Protein AF-A0A1E4TQP0-F1 (afdb_monomer_lite)

Foldseek 3Di:
DDDDQQPFWWKWKWFWDCFWIWTDINNHTDDIDGCPDPVHDQQAWDFDDDDDDFQQDPPDDPVSNVVSVHHDDPVPDDDDKDWDDKDKFFLWPAPDWDACDDPSHNVRIDGDPTGHSRRNPVSVVVRVCVVVPDDDDDDDDDDDDDDDDDDDDDDDDDDDDDDDPDDPSPPPPPDDDDDDDDDDDDDDDDDDDDDDDDPPDPCPGPTHSGIMMIITMD

Sequence (218 aa):
MISDPRTSFHNYTIDWNENSLKWYVDDVLIRTLFANNSEGYPQTPMAIFVSLWAGGDPSNSVGTIEWAGGETDYDDVPFQMYVSKMIIADYSTGEEYSYSDQSGSWSSIESKGGTINGNEEEAIEEFIELVDGETSVTVAVTSSAVPTSTSTSNSSSSSSSSYSISSSYSSILTSSKPHTSSSFSTAIPDDSSAGSSRFSKSWSSCILLTGIITLFLQ

Radius of gyration: 24.21 Å; chains: 1; bounding box: 42×51×79 Å

Structure (mmCIF, N/CA/C/O backbone):
data_AF-A0A1E4TQP0-F1
#
_entry.id   AF-A0A1E4TQP0-F1
#
loop_
_atom_site.group_PDB
_atom_site.id
_atom_site.type_symbol
_atom_site.label_atom_id
_atom_site.label_alt_id
_atom_site.label_comp_id
_atom_site.label_asym_id
_atom_site.label_entity_id
_atom_site.label_seq_id
_atom_site.pdbx_PDB_ins_code
_atom_site.Cartn_x
_atom_site.Cartn_y
_atom_site.Cartn_z
_atom_site.occupancy
_atom_site.B_iso_or_equiv
_atom_site.auth_seq_id
_atom_site.auth_comp_id
_atom_site.auth_asym_id
_atom_site.auth_atom_id
_atom_site.pdbx_PDB_model_num
ATOM 1 N N . MET A 1 1 ? 20.841 -7.213 0.228 1.00 73.44 1 MET A N 1
ATOM 2 C CA . MET A 1 1 ? 20.438 -6.332 -0.887 1.00 73.44 1 MET A CA 1
ATOM 3 C C . MET A 1 1 ? 19.211 -6.970 -1.497 1.00 73.44 1 MET A C 1
ATOM 5 O O . MET A 1 1 ? 19.282 -8.162 -1.767 1.00 73.44 1 MET A O 1
ATOM 9 N N . ILE A 1 2 ? 18.118 -6.224 -1.628 1.00 85.38 2 ILE A N 1
ATOM 10 C CA . ILE A 1 2 ? 16.896 -6.683 -2.306 1.00 85.38 2 ILE A CA 1
ATOM 11 C C . ILE A 1 2 ? 17.223 -6.830 -3.805 1.00 85.38 2 ILE A C 1
ATOM 13 O O . ILE A 1 2 ? 17.959 -5.996 -4.341 1.00 85.38 2 ILE A O 1
ATOM 17 N N . SER A 1 3 ? 16.776 -7.913 -4.447 1.00 92.31 3 SER A N 1
ATOM 18 C CA . SER A 1 3 ? 16.998 -8.167 -5.882 1.00 92.31 3 SER A CA 1
ATOM 19 C C . SER A 1 3 ? 16.121 -7.290 -6.794 1.00 92.31 3 SER A C 1
ATOM 21 O O . SER A 1 3 ? 15.351 -6.466 -6.310 1.00 92.31 3 SER A O 1
ATOM 23 N N . ASP A 1 4 ? 16.293 -7.400 -8.121 1.00 93.56 4 ASP A N 1
ATOM 24 C CA . ASP A 1 4 ? 15.508 -6.620 -9.094 1.00 93.56 4 ASP A CA 1
ATOM 25 C C . ASP A 1 4 ? 14.029 -7.053 -9.054 1.00 93.56 4 ASP A C 1
ATOM 27 O O . ASP A 1 4 ? 13.737 -8.203 -9.416 1.00 93.56 4 ASP A O 1
ATOM 31 N N . PRO A 1 5 ? 13.103 -6.140 -8.696 1.00 94.00 5 PRO A N 1
ATOM 32 C CA . PRO A 1 5 ? 11.695 -6.462 -8.502 1.00 94.00 5 PRO A CA 1
ATOM 33 C C . PRO A 1 5 ? 10.955 -6.865 -9.779 1.00 94.00 5 PRO A C 1
ATOM 35 O O . PRO A 1 5 ? 9.847 -7.368 -9.691 1.00 94.00 5 PRO A O 1
ATOM 38 N N . ARG A 1 6 ? 11.552 -6.670 -10.962 1.00 92.56 6 ARG A N 1
ATOM 39 C CA . ARG A 1 6 ? 10.946 -7.035 -12.257 1.00 92.56 6 ARG A CA 1
ATOM 40 C C . ARG A 1 6 ? 11.247 -8.470 -12.685 1.00 92.56 6 ARG A C 1
ATOM 42 O O . ARG A 1 6 ? 10.726 -8.955 -13.685 1.00 92.56 6 ARG A O 1
ATOM 49 N N . THR A 1 7 ? 12.194 -9.124 -12.012 1.00 93.00 7 THR A N 1
ATOM 50 C CA . THR A 1 7 ? 12.735 -10.427 -12.444 1.00 93.00 7 THR A CA 1
ATOM 51 C C . THR A 1 7 ? 12.544 -11.529 -11.414 1.00 93.00 7 THR A C 1
ATOM 53 O O . THR A 1 7 ? 12.802 -12.692 -11.715 1.00 93.00 7 THR A O 1
ATOM 56 N N . SER A 1 8 ? 12.134 -11.177 -10.198 1.00 92.56 8 SER A N 1
ATOM 57 C CA . SER A 1 8 ? 11.979 -12.090 -9.069 1.00 92.56 8 SER A CA 1
ATOM 58 C C . SER A 1 8 ? 10.762 -11.684 -8.252 1.00 92.56 8 SER A C 1
ATOM 60 O O . SER A 1 8 ? 10.473 -10.497 -8.138 1.00 92.56 8 SER A O 1
ATOM 62 N N . PHE A 1 9 ? 10.078 -12.668 -7.669 1.00 94.12 9 PHE A N 1
ATOM 63 C CA . PHE A 1 9 ? 9.026 -12.392 -6.699 1.00 94.12 9 PHE A CA 1
ATOM 64 C C . PHE A 1 9 ? 9.616 -11.817 -5.416 1.00 94.12 9 PHE A C 1
ATOM 66 O O . PHE A 1 9 ? 10.601 -12.341 -4.896 1.00 94.12 9 PHE A O 1
ATOM 73 N N . HIS A 1 10 ? 8.952 -10.791 -4.899 1.00 95.19 10 HIS A N 1
ATOM 74 C CA . HIS A 1 10 ? 9.258 -10.178 -3.615 1.00 95.19 10 HIS A CA 1
ATOM 75 C C . HIS A 1 10 ? 8.034 -10.142 -2.713 1.00 95.19 10 HIS A C 1
ATOM 77 O O . HIS A 1 10 ? 6.905 -9.973 -3.190 1.00 95.19 10 HIS A O 1
ATOM 83 N N . ASN A 1 11 ? 8.278 -10.251 -1.408 1.00 93.94 11 ASN A N 1
ATOM 84 C CA . ASN A 1 11 ? 7.237 -10.138 -0.393 1.00 93.94 11 ASN A CA 1
ATOM 85 C C . ASN A 1 11 ? 7.125 -8.684 0.042 1.00 93.94 11 ASN A C 1
ATOM 87 O O . ASN A 1 11 ? 7.980 -8.188 0.773 1.00 93.94 11 ASN A O 1
ATOM 91 N N . TYR A 1 12 ? 6.065 -8.009 -0.384 1.00 95.69 12 TYR A N 1
ATOM 92 C CA . TYR A 1 12 ? 5.749 -6.655 0.052 1.00 95.69 12 TYR A CA 1
ATOM 93 C C . TYR A 1 12 ? 4.754 -6.719 1.198 1.00 95.69 12 TYR A C 1
ATOM 95 O O . TYR A 1 12 ? 3.590 -7.044 0.965 1.00 95.69 12 TYR A O 1
ATOM 103 N N . THR A 1 13 ? 5.201 -6.394 2.411 1.00 96.12 13 THR A N 1
ATOM 104 C CA . THR A 1 13 ? 4.355 -6.428 3.611 1.00 96.12 13 THR A CA 1
ATOM 105 C C . THR A 1 13 ? 4.086 -5.026 4.132 1.00 96.12 13 THR A C 1
ATOM 107 O O . THR A 1 13 ? 5.007 -4.219 4.271 1.00 96.12 13 THR A O 1
ATOM 110 N N . ILE A 1 14 ? 2.829 -4.745 4.451 1.00 96.62 14 ILE A N 1
ATOM 111 C CA . ILE A 1 14 ? 2.391 -3.532 5.135 1.00 96.62 14 ILE A CA 1
ATOM 112 C C . ILE A 1 14 ? 1.779 -3.953 6.468 1.00 96.62 14 ILE A C 1
ATOM 114 O O . ILE A 1 14 ? 0.790 -4.670 6.448 1.00 96.62 14 ILE A O 1
ATOM 118 N N . ASP A 1 15 ? 2.351 -3.506 7.587 1.00 96.06 15 ASP A N 1
ATOM 119 C CA . ASP A 1 15 ? 1.803 -3.666 8.946 1.00 96.06 15 ASP A CA 1
ATOM 120 C C . ASP A 1 15 ? 1.317 -2.301 9.438 1.00 96.06 15 ASP A C 1
ATOM 122 O O . ASP A 1 15 ? 2.106 -1.356 9.543 1.00 96.06 15 ASP A O 1
ATOM 126 N N . TRP A 1 16 ? 0.017 -2.180 9.679 1.00 95.81 16 TRP A N 1
ATOM 127 C CA . TRP A 1 16 ? -0.650 -0.920 9.964 1.00 95.81 16 TRP A CA 1
ATOM 128 C C . TRP A 1 16 ? -1.524 -1.020 11.209 1.00 95.81 16 TRP A C 1
ATOM 130 O O . TRP A 1 16 ? -2.529 -1.727 11.221 1.00 95.81 16 TRP A O 1
ATOM 140 N N . ASN A 1 17 ? -1.186 -0.246 12.239 1.00 94.06 17 ASN A N 1
ATOM 141 C CA . ASN A 1 17 ? -2.009 -0.114 13.440 1.00 94.06 17 ASN A CA 1
ATOM 142 C C . ASN A 1 17 ? -2.186 1.352 13.855 1.00 94.06 17 ASN A C 1
ATOM 144 O O . ASN A 1 17 ? -1.787 2.269 13.143 1.00 94.06 17 ASN A O 1
ATOM 148 N N . GLU A 1 18 ? -2.788 1.609 15.013 1.00 92.31 18 GLU A N 1
ATOM 149 C CA . GLU A 1 18 ? -3.038 2.976 15.499 1.00 92.31 18 GLU A CA 1
ATOM 150 C C . GLU A 1 18 ? -1.757 3.784 15.788 1.00 92.31 18 GLU A C 1
ATOM 152 O O . GLU A 1 18 ? -1.796 5.012 15.842 1.00 92.31 18 GLU A O 1
ATOM 157 N N . ASN A 1 19 ? -0.614 3.111 15.953 1.00 94.25 19 ASN A N 1
ATOM 158 C CA . ASN A 1 19 ? 0.644 3.720 16.384 1.00 94.25 19 ASN A CA 1
ATOM 159 C C . ASN A 1 19 ? 1.631 3.924 15.229 1.00 94.25 19 ASN A C 1
ATOM 161 O O . ASN A 1 19 ? 2.399 4.895 15.223 1.00 94.25 19 ASN A O 1
ATOM 165 N N . SER A 1 20 ? 1.663 2.990 14.276 1.00 96.25 20 SER A N 1
ATOM 166 C CA . SER A 1 20 ? 2.622 3.013 13.174 1.00 96.25 20 SER A CA 1
ATOM 167 C C . SER A 1 20 ? 2.178 2.220 11.949 1.00 96.25 20 SER A C 1
ATOM 169 O O . SER A 1 20 ? 1.492 1.207 12.060 1.00 96.25 20 SER A O 1
ATOM 171 N N . LEU A 1 21 ? 2.664 2.668 10.795 1.00 97.31 21 LEU A N 1
ATOM 172 C CA . LEU A 1 21 ? 2.577 2.008 9.503 1.00 97.31 21 LEU A CA 1
ATOM 173 C C . LEU A 1 21 ? 3.991 1.613 9.080 1.00 97.31 21 LEU A C 1
ATOM 175 O O . LEU A 1 21 ? 4.880 2.465 8.983 1.00 97.31 21 LEU A O 1
ATOM 179 N N . LYS A 1 22 ? 4.221 0.325 8.863 1.00 97.81 22 LYS A N 1
ATOM 180 C CA . LYS A 1 22 ? 5.528 -0.246 8.541 1.00 97.81 22 LYS A CA 1
ATOM 181 C C . LYS A 1 22 ? 5.478 -0.932 7.188 1.00 97.81 22 LYS A C 1
ATOM 183 O O . LYS A 1 22 ? 4.502 -1.600 6.867 1.00 97.81 22 LYS A O 1
ATOM 188 N N . TRP A 1 23 ? 6.555 -0.791 6.425 1.00 98.06 23 TRP A N 1
ATOM 189 C CA . TRP A 1 23 ? 6.722 -1.442 5.129 1.00 98.06 23 TRP A CA 1
ATOM 190 C C . TRP A 1 23 ? 7.922 -2.369 5.168 1.00 98.06 23 TRP A C 1
ATOM 192 O O . TRP A 1 23 ? 9.013 -1.956 5.578 1.00 98.06 23 TRP A O 1
ATOM 202 N N . TYR A 1 24 ? 7.728 -3.582 4.671 1.00 96.19 24 TYR A N 1
ATOM 203 C CA . TYR A 1 24 ? 8.765 -4.588 4.543 1.00 96.19 24 TYR A CA 1
ATOM 204 C C . TYR 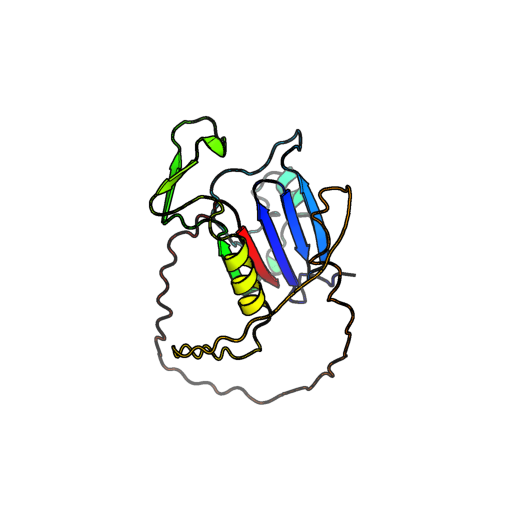A 1 24 ? 8.888 -5.042 3.096 1.00 96.19 24 TYR A C 1
ATOM 206 O O . TYR A 1 24 ? 7.899 -5.086 2.361 1.00 96.19 24 TYR A O 1
ATOM 214 N N . VAL A 1 25 ? 10.112 -5.395 2.717 1.00 96.00 25 VAL A N 1
ATOM 215 C CA . VAL A 1 25 ? 10.407 -6.127 1.485 1.00 96.00 25 VAL A CA 1
ATOM 216 C C . VAL A 1 25 ? 11.259 -7.328 1.864 1.00 96.00 25 VAL A C 1
ATOM 218 O O . VAL A 1 25 ? 12.317 -7.145 2.465 1.00 96.00 25 VAL A O 1
ATOM 221 N N . ASP A 1 26 ? 10.782 -8.531 1.553 1.00 94.00 26 ASP A N 1
ATOM 222 C CA . ASP A 1 26 ? 11.414 -9.805 1.935 1.00 94.00 26 ASP A CA 1
ATOM 223 C C . ASP A 1 26 ? 11.744 -9.856 3.438 1.00 94.00 26 ASP A C 1
ATOM 225 O O . ASP A 1 26 ? 12.884 -10.091 3.841 1.00 94.00 26 ASP A O 1
ATOM 229 N N . ASP A 1 27 ? 10.747 -9.529 4.265 1.00 91.12 27 ASP A N 1
ATOM 230 C CA . ASP A 1 27 ? 10.810 -9.496 5.737 1.00 91.12 27 ASP A CA 1
ATOM 231 C C . ASP A 1 27 ? 11.792 -8.466 6.331 1.00 91.12 27 ASP A C 1
ATOM 233 O O . ASP A 1 27 ? 11.938 -8.340 7.550 1.00 91.12 27 ASP A O 1
ATOM 237 N N . VAL A 1 28 ? 12.425 -7.646 5.488 1.00 94.06 28 VAL A N 1
ATOM 238 C CA . VAL A 1 28 ? 13.279 -6.538 5.917 1.00 94.06 28 VAL A CA 1
ATOM 239 C C . VAL A 1 28 ? 12.449 -5.269 6.038 1.00 94.06 28 VAL A C 1
ATOM 241 O O . VAL A 1 28 ? 11.903 -4.781 5.051 1.00 94.06 28 VAL A O 1
ATOM 244 N N . LEU A 1 29 ? 12.403 -4.688 7.240 1.00 96.31 29 LEU A N 1
ATOM 245 C CA . LEU A 1 29 ? 11.781 -3.384 7.477 1.00 96.31 29 LEU A CA 1
ATOM 246 C C . LEU A 1 29 ? 12.535 -2.291 6.707 1.00 96.31 29 LEU A C 1
ATOM 248 O O . LEU A 1 29 ? 13.695 -2.005 7.007 1.00 96.31 29 LEU A O 1
ATOM 252 N N . ILE A 1 30 ? 11.862 -1.649 5.752 1.00 97.31 30 ILE A N 1
ATOM 253 C CA . ILE A 1 30 ? 12.444 -0.586 4.918 1.00 97.31 30 ILE A CA 1
ATOM 254 C C . ILE A 1 30 ? 11.931 0.813 5.272 1.00 97.31 30 ILE A C 1
ATOM 256 O O . ILE A 1 30 ? 12.589 1.805 4.957 1.00 97.31 30 ILE A O 1
ATOM 260 N N . ARG A 1 31 ? 10.766 0.920 5.925 1.00 97.62 31 ARG A N 1
ATOM 261 C CA . ARG A 1 31 ? 10.181 2.205 6.327 1.00 97.62 31 ARG A CA 1
ATOM 262 C C . ARG A 1 31 ? 9.244 2.041 7.517 1.00 97.62 31 ARG A C 1
ATOM 264 O O . ARG A 1 31 ? 8.498 1.070 7.584 1.00 97.62 31 ARG A O 1
ATOM 271 N N . THR A 1 32 ? 9.220 3.058 8.375 1.00 97.94 32 THR A N 1
ATOM 272 C CA . THR A 1 32 ? 8.208 3.247 9.420 1.00 97.94 32 THR A CA 1
ATOM 273 C C . THR A 1 32 ? 7.656 4.668 9.342 1.00 97.94 32 THR A C 1
ATOM 275 O O . THR A 1 32 ? 8.419 5.629 9.238 1.00 97.94 32 THR A O 1
ATOM 278 N N . LEU A 1 33 ? 6.336 4.804 9.404 1.00 97.88 33 LEU A N 1
ATOM 279 C CA . LEU A 1 33 ? 5.605 6.055 9.568 1.00 97.88 33 LEU A CA 1
ATOM 280 C C . LEU A 1 33 ? 4.873 5.992 10.910 1.00 97.88 33 LEU A C 1
ATOM 282 O O . LEU A 1 33 ? 4.044 5.113 11.113 1.00 97.88 33 LEU A O 1
ATOM 286 N N . PHE A 1 34 ? 5.185 6.904 11.825 1.00 97.56 34 PHE A N 1
ATOM 287 C CA . PHE A 1 34 ? 4.532 6.973 13.134 1.00 97.56 34 PHE A CA 1
ATOM 288 C C . PHE A 1 34 ? 3.255 7.816 13.084 1.00 97.56 34 PHE A C 1
ATOM 290 O O . PHE A 1 34 ? 3.182 8.784 12.327 1.00 97.56 34 PHE A O 1
ATOM 297 N N . ALA A 1 35 ? 2.288 7.500 13.945 1.00 95.31 35 ALA A N 1
ATOM 298 C CA . ALA A 1 35 ? 1.006 8.201 14.020 1.00 95.31 35 ALA A CA 1
ATOM 299 C C . ALA A 1 35 ? 1.113 9.684 14.412 1.00 95.31 35 ALA A C 1
ATOM 301 O O . ALA A 1 35 ? 0.234 10.481 14.099 1.00 95.31 35 ALA A O 1
ATOM 302 N N . ASN A 1 36 ? 2.214 10.081 15.055 1.00 95.25 36 ASN A N 1
ATOM 303 C CA . ASN A 1 36 ? 2.494 11.472 15.411 1.00 95.25 36 ASN A CA 1
ATOM 304 C C . ASN A 1 36 ? 3.179 12.279 14.289 1.00 95.25 36 ASN A C 1
ATOM 306 O O . ASN A 1 36 ? 3.671 13.380 14.550 1.00 95.25 36 ASN A O 1
ATOM 310 N N . ASN A 1 37 ? 3.258 11.745 13.065 1.00 95.38 37 ASN A N 1
ATOM 311 C CA . ASN A 1 37 ? 3.831 12.459 11.931 1.00 95.38 37 ASN A CA 1
ATOM 312 C C . ASN A 1 37 ? 3.012 13.727 11.615 1.00 95.38 37 ASN A C 1
ATOM 314 O O . ASN A 1 37 ? 1.793 13.680 11.462 1.00 95.38 37 ASN A O 1
ATOM 318 N N . SER A 1 38 ? 3.695 14.869 11.493 1.00 94.69 38 SER A N 1
ATOM 319 C CA . SER A 1 38 ? 3.068 16.173 11.246 1.00 94.69 38 SER A CA 1
ATOM 320 C C . SER A 1 38 ? 2.400 16.310 9.875 1.00 94.69 38 SER A C 1
ATOM 322 O O . SER A 1 38 ? 1.553 17.179 9.701 1.00 94.69 38 SER A O 1
ATOM 324 N N . GLU A 1 39 ? 2.789 15.487 8.904 1.00 94.81 39 GLU A N 1
ATOM 325 C CA . GLU A 1 39 ? 2.210 15.441 7.555 1.00 94.81 39 GLU A CA 1
ATOM 326 C C . GLU A 1 39 ? 0.943 14.572 7.494 1.00 94.81 39 GLU A C 1
ATOM 328 O O . GLU A 1 39 ? 0.281 14.514 6.460 1.00 94.81 39 GLU A O 1
ATOM 333 N N . GLY A 1 40 ? 0.573 13.941 8.612 1.00 94.00 40 GLY A N 1
ATOM 334 C CA . GLY A 1 40 ? -0.629 13.132 8.752 1.00 94.00 40 GLY A CA 1
ATOM 335 C C . GLY A 1 40 ? -0.350 11.635 8.846 1.00 94.00 40 GLY A C 1
ATOM 336 O O . GLY A 1 40 ? 0.768 11.152 8.656 1.00 94.00 40 GLY A O 1
ATOM 337 N N . TYR A 1 41 ? -1.411 10.897 9.165 1.00 96.06 41 TYR A N 1
ATOM 338 C CA . TYR A 1 41 ? -1.379 9.454 9.353 1.00 96.06 41 TYR A CA 1
ATOM 339 C C . TYR A 1 41 ? -2.696 8.820 8.877 1.00 96.06 41 TYR A C 1
ATOM 341 O O . TYR A 1 41 ? -3.764 9.335 9.239 1.00 96.06 41 TYR A O 1
ATOM 349 N N . PRO A 1 42 ? -2.656 7.736 8.074 1.00 95.56 42 PRO A N 1
ATOM 350 C CA . PRO A 1 42 ? -3.860 7.015 7.684 1.00 95.56 42 PRO A CA 1
ATOM 351 C C . PRO A 1 42 ? -4.472 6.348 8.913 1.00 95.56 42 PRO A C 1
ATOM 353 O O . PRO A 1 42 ? -3.798 5.625 9.641 1.00 95.56 42 PRO A O 1
ATOM 356 N N . GLN A 1 43 ? -5.751 6.621 9.149 1.00 94.38 43 GLN A N 1
ATOM 357 C CA . GLN A 1 43 ? -6.414 6.281 10.410 1.00 94.38 43 GLN A CA 1
ATOM 358 C C . GLN A 1 43 ? -7.889 5.882 10.222 1.00 94.38 43 GLN A C 1
ATOM 360 O O . GLN A 1 43 ? -8.656 5.816 11.173 1.00 94.38 43 GLN A O 1
ATOM 365 N N . THR A 1 44 ? -8.315 5.659 8.980 1.00 93.94 44 THR A N 1
ATOM 366 C CA . THR A 1 44 ? -9.702 5.334 8.622 1.00 93.94 44 THR A CA 1
ATOM 367 C C . THR A 1 44 ? -9.732 4.081 7.762 1.00 93.94 44 THR A C 1
ATOM 369 O O . THR A 1 44 ? -8.745 3.856 7.061 1.00 93.94 44 THR A O 1
ATOM 372 N N . PRO A 1 45 ? -10.846 3.329 7.715 1.00 93.19 45 PRO A N 1
ATOM 373 C CA . PRO A 1 45 ? -10.890 2.077 6.979 1.00 93.19 45 PRO A CA 1
ATOM 374 C C . PRO A 1 45 ? -10.432 2.205 5.516 1.00 93.19 45 PRO A C 1
ATOM 376 O O . PRO A 1 45 ? -10.824 3.134 4.809 1.00 93.19 45 PRO A O 1
ATOM 379 N N . MET A 1 46 ? -9.590 1.276 5.068 1.00 91.62 46 MET A N 1
ATOM 380 C CA . MET A 1 46 ? -8.941 1.245 3.761 1.00 91.62 46 MET A CA 1
ATOM 381 C C . MET A 1 46 ? -9.340 0.002 2.974 1.00 91.62 46 MET A C 1
ATOM 383 O O . MET A 1 46 ? -9.566 -1.057 3.544 1.00 91.62 46 MET A O 1
ATOM 387 N N . ALA A 1 47 ? -9.360 0.116 1.649 1.00 90.19 47 ALA A N 1
ATOM 388 C CA . ALA A 1 47 ? -9.506 -1.019 0.747 1.00 90.19 47 ALA A CA 1
ATOM 389 C C . ALA A 1 47 ? -8.218 -1.237 -0.051 1.00 90.19 47 ALA A C 1
ATOM 391 O O . ALA A 1 47 ? -7.496 -0.288 -0.365 1.00 90.19 47 ALA A O 1
ATOM 392 N N . ILE A 1 48 ? -7.949 -2.494 -0.396 1.00 90.44 48 ILE A N 1
ATOM 393 C CA . ILE A 1 48 ? -6.753 -2.883 -1.146 1.00 90.44 48 ILE A CA 1
ATOM 394 C C . ILE A 1 48 ? -7.076 -2.923 -2.635 1.00 90.44 48 ILE A C 1
ATOM 396 O O . ILE A 1 48 ? -8.035 -3.567 -3.061 1.00 90.44 48 ILE A O 1
ATOM 400 N N . PHE A 1 49 ? -6.225 -2.275 -3.426 1.00 91.56 49 PHE A N 1
ATOM 401 C CA . PHE A 1 49 ? -6.289 -2.289 -4.880 1.00 91.56 49 PHE A CA 1
ATOM 402 C C . PHE A 1 49 ? -4.928 -2.676 -5.444 1.00 91.56 49 PHE A C 1
ATOM 404 O O . PHE A 1 49 ? -3.900 -2.160 -5.011 1.00 91.56 49 PHE A O 1
ATOM 411 N N . VAL A 1 50 ? -4.933 -3.561 -6.438 1.00 92.19 50 VAL A N 1
ATOM 412 C CA . VAL A 1 50 ? -3.737 -3.934 -7.193 1.00 92.19 50 VAL A CA 1
ATOM 413 C C . VAL A 1 50 ? -4.021 -3.687 -8.668 1.00 92.19 50 VAL A C 1
ATOM 415 O O . VAL A 1 50 ? -5.002 -4.193 -9.210 1.00 92.19 50 VAL A O 1
ATOM 418 N N . SER A 1 51 ? -3.189 -2.871 -9.310 1.00 93.56 51 SER A N 1
ATOM 419 C CA . SER A 1 51 ? -3.380 -2.457 -10.701 1.00 93.56 51 SER A CA 1
ATOM 420 C C . SER A 1 51 ? -2.045 -2.151 -11.368 1.00 93.56 51 SER A C 1
ATOM 422 O O . SER A 1 51 ? -1.149 -1.619 -10.717 1.00 93.56 51 SER A O 1
ATOM 424 N N . LEU A 1 52 ? -1.951 -2.431 -12.666 1.00 94.12 52 LEU A N 1
ATOM 425 C CA . LEU A 1 52 ? -0.837 -2.047 -13.530 1.00 94.12 52 LEU A CA 1
ATOM 426 C C . LEU A 1 52 ? -1.326 -0.966 -14.501 1.00 94.12 52 LEU A C 1
ATOM 428 O O . LEU A 1 52 ? -2.385 -1.126 -15.108 1.00 94.12 52 LEU A O 1
ATOM 432 N N . TRP A 1 53 ? -0.573 0.124 -14.645 1.00 95.56 53 TRP A N 1
ATOM 433 C CA . TRP A 1 53 ? -0.911 1.233 -15.542 1.00 95.56 53 TRP A CA 1
ATOM 434 C C . TRP A 1 53 ? 0.355 1.928 -16.066 1.00 95.56 53 TRP A C 1
ATOM 436 O O . TRP A 1 53 ? 1.399 1.898 -15.415 1.00 95.56 53 TRP A O 1
ATOM 446 N N . ALA A 1 54 ? 0.266 2.555 -17.243 1.00 96.56 54 ALA A N 1
ATOM 447 C CA . ALA A 1 54 ? 1.378 3.263 -17.876 1.00 96.56 54 ALA A CA 1
ATOM 448 C C . ALA A 1 54 ? 1.498 4.700 -17.333 1.00 96.56 54 ALA A C 1
ATOM 450 O O . ALA A 1 54 ? 0.849 5.627 -17.819 1.00 96.56 54 ALA A O 1
ATOM 451 N N . GLY A 1 55 ? 2.338 4.896 -16.312 1.00 96.56 55 GLY A N 1
ATOM 452 C CA . GLY A 1 55 ? 2.628 6.229 -15.762 1.00 96.56 55 GLY A CA 1
ATOM 453 C C . GLY A 1 55 ? 3.279 7.177 -16.772 1.00 96.56 55 GLY A C 1
ATOM 454 O O . GLY A 1 55 ? 2.992 8.374 -16.775 1.00 96.56 55 GLY A O 1
ATOM 455 N N . GLY A 1 56 ? 4.083 6.624 -17.679 1.00 96.94 56 GLY A N 1
ATOM 456 C CA . GLY A 1 56 ? 4.749 7.349 -18.755 1.00 96.94 56 GLY A CA 1
ATOM 457 C C . GLY A 1 56 ? 3.906 7.546 -20.013 1.00 96.94 56 GLY A C 1
ATOM 458 O O . GLY A 1 56 ? 4.475 7.862 -21.052 1.00 96.94 56 GLY A O 1
ATOM 459 N N . ASP A 1 57 ? 2.590 7.318 -19.977 1.00 97.00 57 ASP A N 1
ATOM 460 C CA . ASP A 1 57 ? 1.747 7.569 -21.148 1.00 97.00 57 ASP A CA 1
ATOM 461 C C . ASP A 1 57 ? 1.879 9.040 -21.608 1.00 97.00 57 ASP A C 1
ATOM 463 O O . ASP A 1 57 ? 1.763 9.940 -20.768 1.00 97.00 57 ASP A O 1
ATOM 467 N N . PRO A 1 58 ? 2.072 9.321 -22.912 1.00 96.19 58 PRO A N 1
ATOM 468 C CA . PRO A 1 58 ? 2.232 10.687 -23.426 1.00 96.19 58 PRO A CA 1
ATOM 469 C C . PRO A 1 58 ? 1.044 11.620 -23.143 1.00 96.19 58 PRO A C 1
ATOM 471 O O . PRO A 1 58 ? 1.176 12.841 -23.228 1.00 96.19 58 PRO A O 1
ATOM 474 N N . SER A 1 59 ? -0.132 11.062 -22.842 1.00 97.38 59 SER A N 1
ATOM 475 C CA . SER A 1 59 ? -1.330 11.813 -22.461 1.00 97.38 59 SER A CA 1
ATOM 476 C C . SER A 1 59 ? -1.349 12.251 -20.991 1.00 97.38 59 SER A C 1
ATOM 478 O O . SER A 1 59 ? -2.161 13.108 -20.626 1.00 97.38 59 SER A O 1
ATOM 480 N N . ASN A 1 60 ? -0.463 11.711 -20.146 1.00 97.75 60 ASN A N 1
ATOM 481 C CA . ASN A 1 60 ? -0.336 12.112 -18.748 1.00 97.75 60 ASN A CA 1
ATOM 482 C C . ASN A 1 60 ? 0.349 13.481 -18.605 1.00 97.75 60 ASN A C 1
ATOM 484 O O . ASN A 1 60 ? 0.968 14.025 -19.520 1.00 97.75 60 ASN A O 1
ATOM 488 N N . SER A 1 61 ? 0.255 14.062 -17.407 1.00 98.00 61 SER A N 1
ATOM 489 C CA . SER A 1 61 ? 0.974 15.299 -17.100 1.00 98.00 61 SER A CA 1
ATOM 490 C C . SER A 1 61 ? 2.491 15.073 -17.097 1.00 98.00 61 SER A C 1
ATOM 492 O O . SER A 1 61 ? 2.959 14.016 -16.677 1.00 98.00 61 SER A O 1
ATOM 494 N N . VAL A 1 62 ? 3.271 16.089 -17.486 1.00 97.62 62 VAL A N 1
ATOM 495 C CA . VAL A 1 62 ? 4.746 15.999 -17.553 1.00 97.62 62 VAL A CA 1
ATOM 496 C C . VAL A 1 62 ? 5.355 15.515 -16.233 1.00 97.62 62 VAL A C 1
ATOM 498 O O . VAL A 1 62 ? 6.235 14.663 -16.247 1.00 97.62 62 VAL A O 1
ATOM 501 N N . GLY A 1 63 ? 4.848 15.991 -15.090 1.00 97.62 63 GLY A N 1
ATOM 502 C CA . GLY A 1 63 ? 5.333 15.553 -13.777 1.00 97.62 63 GLY A CA 1
ATOM 503 C C . GLY A 1 63 ? 5.036 14.080 -13.474 1.00 97.62 63 GLY A C 1
ATOM 504 O O . GLY A 1 63 ? 5.830 13.427 -12.807 1.00 97.62 63 GLY A O 1
ATOM 505 N N . THR A 1 64 ? 3.928 13.532 -13.984 1.00 97.50 64 THR A N 1
ATOM 506 C CA . THR A 1 64 ? 3.602 12.100 -13.864 1.00 97.50 64 THR A CA 1
ATOM 507 C C . THR A 1 64 ? 4.535 11.248 -14.718 1.00 97.50 64 THR A C 1
ATOM 509 O O . THR A 1 64 ? 5.022 10.227 -14.242 1.00 97.50 64 THR A O 1
ATOM 512 N N . ILE A 1 65 ? 4.816 11.693 -15.945 1.00 97.69 65 ILE A N 1
ATOM 513 C CA . ILE A 1 65 ? 5.735 11.010 -16.863 1.00 97.69 65 ILE A CA 1
ATOM 514 C C . ILE A 1 65 ? 7.153 11.005 -16.275 1.00 97.69 65 ILE A C 1
ATOM 516 O O . ILE A 1 65 ? 7.798 9.961 -16.222 1.00 97.69 65 ILE A O 1
ATOM 520 N N . GLU A 1 66 ? 7.625 12.147 -15.764 1.00 97.75 66 GLU A N 1
ATOM 521 C CA . GLU A 1 66 ? 8.935 12.251 -15.108 1.00 97.75 66 GLU A CA 1
ATOM 522 C C . GLU A 1 66 ? 9.011 11.382 -13.845 1.00 97.75 66 GLU A C 1
ATOM 524 O O . GLU A 1 66 ? 9.982 10.650 -13.661 1.00 97.75 66 GLU A O 1
ATOM 529 N N . TRP A 1 67 ? 7.966 11.396 -13.008 1.00 96.75 67 TRP A N 1
ATOM 530 C CA . TRP A 1 67 ? 7.870 10.531 -11.827 1.00 96.75 67 TRP A CA 1
ATOM 531 C C . TRP A 1 67 ? 7.919 9.039 -12.183 1.00 96.75 67 TRP A C 1
ATOM 533 O O . TRP A 1 67 ? 8.558 8.263 -11.474 1.00 96.75 67 TRP A O 1
ATOM 543 N N . ALA A 1 68 ? 7.288 8.644 -13.292 1.00 96.38 68 ALA A N 1
ATOM 544 C CA . ALA A 1 68 ? 7.312 7.274 -13.797 1.00 96.38 68 ALA A CA 1
ATOM 545 C C . ALA A 1 68 ? 8.668 6.871 -14.412 1.00 96.38 68 ALA A C 1
ATOM 547 O O . ALA A 1 68 ? 8.871 5.698 -14.720 1.00 96.38 68 ALA A O 1
ATOM 548 N N . GLY A 1 69 ? 9.602 7.817 -14.568 1.00 96.38 69 GLY A N 1
ATOM 549 C CA . GLY A 1 69 ? 10.938 7.583 -15.115 1.00 96.38 69 GLY A CA 1
ATOM 550 C C . GLY A 1 69 ? 11.075 7.844 -16.618 1.00 96.38 69 GLY A C 1
ATOM 551 O O . GLY A 1 69 ? 12.125 7.531 -17.177 1.00 96.38 69 GLY A O 1
ATOM 552 N N . GLY A 1 70 ? 10.064 8.428 -17.268 1.00 97.12 70 GLY A N 1
ATOM 553 C CA . GLY A 1 70 ? 10.072 8.754 -18.696 1.00 97.12 70 GLY A CA 1
ATOM 554 C C . GLY A 1 70 ? 8.823 8.286 -19.441 1.00 97.12 70 GLY A C 1
ATOM 555 O O . GLY A 1 70 ? 7.890 7.742 -18.852 1.00 97.12 70 GLY A O 1
ATOM 556 N N . GLU A 1 71 ? 8.805 8.534 -20.751 1.00 97.62 71 GLU A N 1
ATOM 557 C CA . GLU A 1 71 ? 7.719 8.113 -21.644 1.00 97.62 71 GLU A CA 1
ATOM 558 C C . GLU A 1 71 ? 7.704 6.584 -21.798 1.00 97.62 71 GLU A C 1
ATOM 560 O O . GLU A 1 71 ? 8.756 5.951 -21.895 1.00 97.62 71 GLU A O 1
ATOM 565 N N . THR A 1 72 ? 6.516 5.978 -21.785 1.00 96.50 72 THR A N 1
ATOM 566 C CA . THR A 1 72 ? 6.348 4.531 -21.980 1.00 96.50 72 THR A CA 1
ATOM 567 C C . THR A 1 72 ? 6.511 4.180 -23.453 1.00 96.50 72 THR A C 1
ATOM 569 O O . THR A 1 72 ? 5.769 4.689 -24.291 1.00 96.50 72 THR A O 1
ATOM 572 N N . ASP A 1 73 ? 7.442 3.277 -23.757 1.00 96.31 73 ASP A N 1
ATOM 573 C CA . ASP A 1 73 ? 7.580 2.719 -25.098 1.00 96.31 73 ASP A CA 1
ATOM 574 C C . ASP A 1 73 ? 6.573 1.579 -25.297 1.00 96.31 73 ASP A C 1
ATOM 576 O O . ASP A 1 73 ? 6.617 0.551 -24.621 1.00 96.31 73 ASP A O 1
ATOM 580 N N . TYR A 1 74 ? 5.629 1.772 -26.212 1.00 95.06 74 TYR A N 1
ATOM 581 C CA . TYR A 1 74 ? 4.597 0.781 -26.500 1.00 95.06 74 TYR A CA 1
ATOM 582 C C . TYR A 1 74 ? 5.045 -0.295 -27.496 1.00 95.06 74 TYR A C 1
ATOM 584 O O . TYR A 1 74 ? 4.303 -1.256 -27.690 1.00 95.06 74 TYR A O 1
ATOM 592 N N . ASP A 1 75 ? 6.240 -0.190 -28.083 1.00 96.75 75 ASP A N 1
ATOM 593 C CA . ASP A 1 75 ? 6.826 -1.270 -28.884 1.00 96.75 75 ASP A CA 1
ATOM 594 C C . ASP A 1 75 ? 7.347 -2.426 -27.998 1.00 96.75 75 ASP A C 1
ATOM 596 O O . ASP A 1 75 ? 7.460 -3.561 -28.466 1.00 96.75 75 ASP A O 1
ATOM 600 N N . ASP A 1 76 ? 7.570 -2.173 -26.700 1.00 92.25 76 ASP A N 1
ATOM 601 C CA . ASP A 1 76 ? 8.044 -3.145 -25.697 1.00 92.25 76 ASP A CA 1
ATOM 602 C C . ASP A 1 76 ? 6.923 -4.007 -25.071 1.00 92.25 76 ASP A C 1
ATOM 604 O O . ASP A 1 76 ? 7.162 -4.828 -24.179 1.00 92.25 76 ASP A O 1
ATOM 608 N N . VAL A 1 77 ? 5.675 -3.844 -25.516 1.00 93.56 77 VAL A N 1
ATOM 609 C CA . VAL A 1 77 ? 4.533 -4.622 -25.008 1.00 93.56 77 VAL A CA 1
ATOM 610 C C . VAL A 1 77 ? 4.652 -6.122 -25.350 1.00 93.56 77 VAL A C 1
ATOM 612 O O . VAL A 1 77 ? 5.161 -6.485 -26.412 1.00 93.56 77 VAL A O 1
ATOM 615 N N . PRO A 1 78 ? 4.107 -7.033 -24.513 1.00 94.00 78 PRO A N 1
ATOM 616 C CA . PRO A 1 78 ? 3.283 -6.775 -23.329 1.00 94.00 78 PRO A CA 1
ATOM 617 C C . PRO A 1 78 ? 4.083 -6.539 -22.039 1.00 94.00 78 PRO A C 1
ATOM 619 O O . PRO A 1 78 ? 4.940 -7.339 -21.666 1.00 94.00 78 PRO A O 1
ATOM 622 N N . PHE A 1 79 ? 3.678 -5.518 -21.277 1.00 94.31 79 PHE A N 1
ATOM 623 C CA . PHE A 1 79 ? 4.054 -5.367 -19.870 1.00 94.31 79 PHE A CA 1
ATOM 624 C C . PHE A 1 79 ? 3.134 -6.213 -18.992 1.00 94.31 79 PHE A C 1
ATOM 626 O O . PHE A 1 79 ? 1.912 -6.174 -19.143 1.00 94.31 79 PHE A O 1
ATOM 633 N N . GLN A 1 80 ? 3.713 -6.989 -18.080 1.00 94.56 80 GLN A N 1
ATOM 634 C CA . GLN A 1 80 ? 2.979 -7.917 -17.224 1.00 94.56 80 GLN A CA 1
ATOM 635 C C . GLN A 1 80 ? 3.421 -7.741 -15.776 1.00 94.56 80 GLN A C 1
ATOM 637 O O . GLN A 1 80 ? 4.597 -7.514 -15.513 1.00 94.56 80 GLN A O 1
ATOM 642 N N . MET A 1 81 ? 2.459 -7.854 -14.867 1.00 95.19 81 MET A N 1
ATOM 643 C CA . MET A 1 81 ? 2.659 -7.843 -13.423 1.00 95.19 81 MET A CA 1
ATOM 644 C C . MET A 1 81 ? 1.964 -9.078 -12.859 1.00 95.19 81 MET A C 1
ATOM 646 O O . MET A 1 81 ? 0.787 -9.316 -13.146 1.00 95.19 81 MET A O 1
ATOM 650 N N . TYR A 1 82 ? 2.682 -9.859 -12.066 1.00 95.06 82 TYR A N 1
ATOM 651 C CA . TYR A 1 82 ? 2.222 -11.113 -11.496 1.00 95.06 82 TYR A CA 1
ATOM 652 C C . TYR A 1 82 ? 2.060 -10.974 -9.989 1.00 95.06 82 TYR A C 1
ATOM 654 O O . TYR A 1 82 ? 3.004 -10.652 -9.277 1.00 95.06 82 TYR A O 1
ATOM 662 N N . VAL A 1 83 ? 0.861 -11.284 -9.496 1.00 94.38 83 VAL A N 1
ATOM 663 C CA . VAL A 1 83 ? 0.588 -11.434 -8.063 1.00 94.38 83 VAL A CA 1
ATOM 664 C C . VAL A 1 83 ? 0.362 -12.913 -7.791 1.00 94.38 83 VAL A C 1
ATOM 666 O O . VAL A 1 83 ? -0.620 -13.482 -8.263 1.00 94.38 83 VAL A O 1
ATOM 669 N N . SER A 1 84 ? 1.271 -13.544 -7.053 1.00 92.62 84 SER A N 1
ATOM 670 C CA . SER A 1 84 ? 1.184 -14.982 -6.764 1.00 92.62 84 SER A CA 1
ATOM 671 C C . SER A 1 84 ? 0.255 -15.274 -5.583 1.00 92.62 84 SER A C 1
ATOM 673 O O . SER A 1 84 ? -0.588 -16.170 -5.630 1.00 92.62 84 SER A O 1
ATOM 675 N N . LYS A 1 85 ? 0.384 -14.487 -4.513 1.00 92.44 85 LYS A N 1
ATOM 676 C CA . LYS A 1 85 ? -0.315 -14.697 -3.245 1.00 92.44 85 LYS A CA 1
ATOM 677 C C . LYS A 1 85 ? -0.592 -13.348 -2.589 1.00 92.44 85 LYS A C 1
ATOM 679 O O . LYS A 1 85 ? 0.249 -12.451 -2.631 1.00 92.44 85 LYS A O 1
ATOM 684 N N . MET A 1 86 ? -1.778 -13.224 -1.999 1.00 93.56 86 MET A N 1
ATOM 685 C CA . MET A 1 86 ? -2.189 -12.084 -1.185 1.00 93.56 86 MET A CA 1
ATOM 686 C C . MET A 1 86 ? -2.749 -12.619 0.127 1.00 93.56 86 MET A C 1
ATOM 688 O O . MET A 1 86 ? -3.695 -13.406 0.111 1.00 93.56 86 MET A O 1
ATOM 692 N N . ILE A 1 87 ? -2.151 -12.210 1.241 1.00 93.69 87 ILE A N 1
ATOM 693 C CA . ILE A 1 87 ? -2.635 -12.525 2.587 1.00 93.69 87 ILE A CA 1
ATOM 694 C C . ILE A 1 87 ? -2.996 -11.214 3.257 1.00 93.69 87 ILE A C 1
ATOM 696 O O . ILE A 1 87 ? -2.265 -10.234 3.130 1.00 93.69 87 ILE A O 1
ATOM 700 N N . ILE A 1 88 ? -4.134 -11.213 3.937 1.00 93.75 88 ILE A N 1
ATOM 701 C CA . ILE A 1 88 ? -4.682 -10.060 4.629 1.00 93.75 88 ILE A CA 1
ATOM 702 C C . ILE A 1 88 ? -5.167 -10.540 5.990 1.00 93.75 88 ILE A C 1
ATOM 704 O O . ILE A 1 88 ? -5.908 -11.521 6.049 1.00 93.75 88 ILE A O 1
ATOM 708 N N . ALA A 1 89 ? -4.793 -9.827 7.044 1.00 93.62 89 ALA A N 1
ATOM 709 C CA . ALA A 1 89 ? -5.354 -10.000 8.373 1.00 93.62 89 ALA A CA 1
ATOM 710 C C . ALA A 1 89 ? -5.868 -8.647 8.885 1.00 93.62 89 ALA A C 1
ATOM 712 O O . ALA A 1 89 ? -5.113 -7.675 8.906 1.00 93.62 89 ALA A O 1
ATOM 713 N N . ASP A 1 90 ? -7.154 -8.588 9.245 1.00 92.94 90 ASP A N 1
ATOM 714 C CA . ASP A 1 90 ? -7.778 -7.433 9.904 1.00 92.94 90 ASP A CA 1
ATOM 715 C C . ASP A 1 90 ? -7.574 -7.569 11.413 1.00 92.94 90 ASP A C 1
ATOM 717 O O . ASP A 1 90 ? -7.901 -8.609 11.991 1.00 92.94 90 ASP A O 1
ATOM 721 N N . TYR A 1 91 ? -7.039 -6.529 12.051 1.00 94.56 91 TYR A N 1
ATOM 722 C CA . TYR A 1 91 ? -6.906 -6.506 13.512 1.00 94.56 91 TYR A CA 1
ATOM 723 C C . TYR A 1 91 ? -8.232 -6.175 14.209 1.00 94.56 91 TYR A C 1
ATOM 725 O O . TYR A 1 91 ? -8.317 -6.208 15.437 1.00 94.56 91 TYR A O 1
ATOM 733 N N . SER A 1 92 ? -9.266 -5.828 13.442 1.00 92.88 92 SER A N 1
ATOM 734 C CA . SER A 1 92 ? -10.618 -5.562 13.916 1.00 92.88 92 SER A CA 1
ATOM 735 C C . SER A 1 92 ? -11.582 -6.708 13.586 1.00 92.88 92 SER A C 1
ATOM 737 O O . SER A 1 92 ? -11.423 -7.443 12.617 1.00 92.88 92 SER A O 1
ATOM 739 N N . THR A 1 93 ? -12.652 -6.818 14.379 1.00 91.69 93 THR A N 1
ATOM 740 C CA . THR A 1 93 ? -13.689 -7.863 14.231 1.00 91.69 93 THR A CA 1
ATOM 741 C C . THR A 1 93 ? -15.000 -7.341 13.637 1.00 91.69 93 THR A C 1
ATOM 743 O O . THR A 1 93 ? -16.026 -8.014 13.699 1.00 91.69 93 THR A O 1
ATOM 746 N N . GLY A 1 94 ? -15.002 -6.107 13.123 1.00 88.31 94 GLY A N 1
ATOM 747 C CA . GLY A 1 94 ? -16.196 -5.467 12.572 1.00 88.31 94 GLY A CA 1
ATOM 748 C C . GLY A 1 94 ? -16.639 -6.072 11.245 1.00 88.31 94 GLY A C 1
ATOM 749 O O . GLY A 1 94 ? -15.815 -6.404 10.401 1.00 88.31 94 GLY A O 1
ATOM 750 N N . GLU A 1 95 ? -17.951 -6.158 11.026 1.00 88.75 95 GLU A N 1
ATOM 751 C CA . GLU A 1 95 ? -18.510 -6.552 9.723 1.00 88.75 95 GLU A CA 1
ATOM 752 C C . GLU A 1 95 ? -18.699 -5.344 8.793 1.00 88.75 95 GLU A C 1
ATOM 754 O O . GLU A 1 95 ? -18.655 -5.463 7.568 1.00 88.75 95 GLU A O 1
ATOM 759 N N . GLU A 1 96 ? -18.931 -4.170 9.378 1.00 90.31 96 GLU A N 1
ATOM 760 C CA . GLU A 1 96 ? -19.156 -2.911 8.675 1.00 90.31 96 GLU A CA 1
ATOM 761 C C . GLU A 1 96 ? -18.605 -1.756 9.517 1.00 90.31 96 GLU A C 1
ATOM 763 O O . GLU A 1 96 ? -18.739 -1.753 10.745 1.00 90.31 96 GLU A O 1
ATOM 768 N N . TYR A 1 97 ? -18.045 -0.749 8.845 1.00 91.38 97 TYR A N 1
ATOM 769 C CA . TYR A 1 97 ? -17.577 0.483 9.471 1.00 91.38 97 TYR A CA 1
ATOM 770 C C . TYR A 1 97 ? -18.399 1.677 8.985 1.00 91.38 97 TYR A C 1
ATOM 772 O O . TYR A 1 97 ? -18.629 1.839 7.785 1.00 91.38 97 TYR A O 1
ATOM 780 N N . SER A 1 98 ? -18.812 2.540 9.912 1.00 93.06 98 SER A N 1
ATOM 781 C CA . SER A 1 98 ? -19.493 3.801 9.608 1.00 93.06 98 SER A CA 1
ATOM 782 C C . SER A 1 98 ? -18.792 4.991 10.247 1.00 93.06 98 SER A C 1
ATOM 784 O O . SER A 1 98 ? -18.153 4.866 11.285 1.00 93.06 98 SER A O 1
ATOM 786 N N . TYR A 1 99 ? -18.943 6.160 9.629 1.00 95.06 99 TYR A N 1
ATOM 787 C CA . TYR A 1 99 ? -18.438 7.421 10.162 1.00 95.06 99 TYR A CA 1
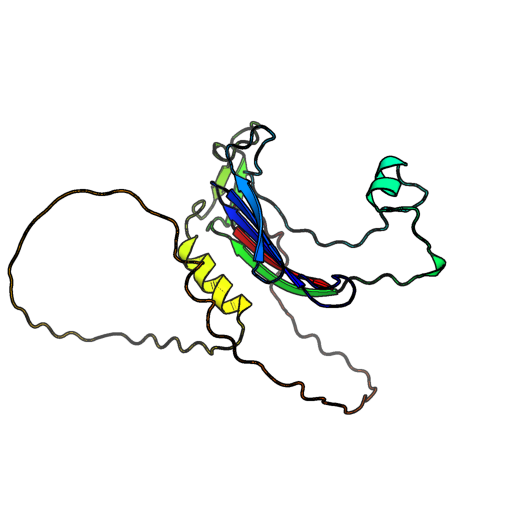ATOM 788 C C . TYR A 1 99 ? -19.565 8.131 10.913 1.00 95.06 99 TYR A C 1
ATOM 790 O O . TYR A 1 99 ? -20.607 8.436 10.327 1.00 95.06 99 TYR A O 1
ATOM 798 N N . SER A 1 100 ? -19.354 8.404 12.198 1.00 95.62 100 SER A N 1
ATOM 799 C CA . SER A 1 100 ? -20.290 9.173 13.032 1.00 95.62 100 SER A CA 1
ATOM 800 C C . SER A 1 100 ? -20.271 10.676 12.716 1.00 95.62 100 SER A C 1
ATOM 802 O O . SER A 1 100 ? -21.232 11.386 13.018 1.00 95.62 100 SER A O 1
ATOM 804 N N . ASP A 1 101 ? -19.209 11.166 12.066 1.00 95.19 101 ASP A N 1
ATOM 805 C CA . ASP A 1 101 ? -19.049 12.557 11.641 1.00 95.19 101 ASP A CA 1
ATOM 806 C C . ASP A 1 101 ? -18.253 12.693 10.320 1.00 95.19 101 ASP A C 1
ATOM 808 O O . ASP A 1 101 ? -17.975 11.715 9.632 1.00 95.19 101 ASP A O 1
ATOM 812 N N . GLN A 1 102 ? -17.903 13.928 9.939 1.00 94.38 102 GLN A N 1
ATOM 813 C CA . GLN A 1 102 ? -17.101 14.245 8.745 1.00 94.38 102 GLN A CA 1
ATOM 814 C C . GLN A 1 102 ? -15.662 14.677 9.085 1.00 94.38 102 GLN A C 1
ATOM 816 O O . GLN A 1 102 ? -15.013 15.348 8.285 1.00 94.38 102 GLN A O 1
ATOM 821 N N . SER A 1 103 ? -15.165 14.348 10.280 1.00 93.25 103 SER A N 1
ATOM 822 C CA . SER A 1 103 ? -13.841 14.786 10.742 1.00 93.25 103 SER A CA 1
ATOM 823 C C . SER A 1 103 ? -12.687 14.079 10.028 1.00 93.25 103 SER A C 1
ATOM 825 O O . SER A 1 103 ? -11.596 14.636 9.938 1.00 93.25 103 SER A O 1
ATOM 827 N N . GLY A 1 104 ? -12.917 12.851 9.546 1.00 89.38 104 GLY A N 1
ATOM 828 C CA . GLY A 1 104 ? -11.858 11.966 9.050 1.00 89.38 104 GLY A CA 1
ATOM 829 C C . GLY A 1 104 ? -10.947 11.414 10.156 1.00 89.38 104 GLY A C 1
ATOM 830 O O . GLY A 1 104 ? -9.895 10.859 9.850 1.00 89.38 104 GLY A O 1
ATOM 831 N N . SER A 1 105 ? -11.328 11.578 11.427 1.00 91.19 105 SER A N 1
ATOM 832 C CA . SER A 1 105 ? -10.615 11.025 12.579 1.00 91.19 105 SER A CA 1
ATOM 833 C C . SER A 1 105 ? -10.952 9.550 12.777 1.00 91.19 105 SER A C 1
ATOM 835 O O . SER A 1 105 ? -12.105 9.152 12.626 1.00 91.19 105 SER A O 1
ATOM 837 N N . TRP A 1 106 ? -9.984 8.748 13.222 1.00 89.69 106 TRP A N 1
ATOM 838 C CA . TRP A 1 106 ? -10.243 7.359 13.623 1.00 89.69 106 TRP A CA 1
ATOM 839 C C . TRP A 1 106 ? -11.281 7.264 14.747 1.00 89.69 106 TRP A C 1
ATOM 841 O O . TRP A 1 106 ? -12.056 6.316 14.812 1.00 89.69 106 TRP A O 1
ATOM 851 N N . SER A 1 107 ? -11.337 8.283 15.612 1.00 91.56 107 SER A N 1
ATOM 852 C CA . SER A 1 107 ? -12.264 8.341 16.742 1.00 91.56 107 SER A CA 1
ATOM 853 C C . SER A 1 107 ? -13.730 8.447 16.324 1.00 91.56 107 SER A C 1
ATOM 855 O O . SER A 1 107 ? -14.602 8.262 17.167 1.00 91.56 107 SER A O 1
ATOM 857 N N . SER A 1 108 ? -14.012 8.801 15.065 1.00 94.38 108 SER A N 1
ATOM 858 C CA . SER A 1 108 ? -15.379 8.848 14.547 1.00 94.38 108 SER A CA 1
ATOM 859 C C . SER A 1 108 ? -15.812 7.554 13.863 1.00 94.38 108 SER A C 1
ATOM 861 O O . SER A 1 108 ? -16.973 7.452 13.460 1.00 94.38 108 SER A O 1
ATOM 863 N N . ILE A 1 109 ? -14.920 6.564 13.762 1.00 93.88 109 ILE A N 1
ATOM 864 C CA . ILE A 1 109 ? -15.224 5.258 13.187 1.00 93.88 109 ILE A CA 1
ATOM 865 C C . ILE A 1 109 ? -15.991 4.412 14.200 1.00 93.88 109 ILE A C 1
ATOM 867 O O . ILE A 1 109 ? -15.535 4.162 15.313 1.00 93.88 109 ILE A O 1
ATOM 871 N N . GLU A 1 110 ? -17.151 3.926 13.777 1.00 92.50 110 GLU A N 1
ATOM 872 C CA . GLU A 1 110 ? -17.965 2.973 14.516 1.00 92.50 110 GLU A CA 1
ATOM 873 C C . GLU A 1 110 ? -17.912 1.616 13.815 1.00 92.50 110 GLU A C 1
ATOM 875 O O . GLU A 1 110 ? -18.135 1.525 12.606 1.00 92.50 110 GLU A O 1
ATOM 880 N N . SER A 1 111 ? -17.631 0.563 14.581 1.00 92.12 111 SER A N 1
ATOM 881 C CA . SER A 1 111 ? -17.698 -0.822 14.113 1.00 92.12 111 SER A CA 1
ATOM 882 C C . SER A 1 111 ? -19.067 -1.414 14.435 1.00 92.12 111 SER A C 1
ATOM 884 O O . SER A 1 111 ? -19.543 -1.326 15.570 1.00 92.12 111 SER A O 1
ATOM 886 N N . LYS A 1 112 ? -19.713 -2.032 13.444 1.00 92.56 112 LYS A N 1
ATOM 887 C CA . LYS A 1 112 ? -20.928 -2.828 13.643 1.00 92.56 112 LYS A CA 1
ATOM 888 C C . LYS A 1 112 ? -20.569 -4.307 13.722 1.00 92.56 112 LYS A C 1
ATOM 890 O O . LYS A 1 112 ? -19.837 -4.821 12.882 1.00 92.56 112 LYS A O 1
ATOM 895 N N . GLY A 1 113 ? -21.128 -4.997 14.715 1.00 89.38 113 GLY A N 1
ATOM 896 C CA . GLY A 1 113 ? -20.949 -6.444 14.879 1.00 89.38 113 GLY A CA 1
ATOM 897 C C . GLY A 1 113 ? -19.606 -6.866 15.483 1.00 89.38 113 GLY A C 1
ATOM 898 O O . GLY A 1 113 ? -19.406 -8.055 15.697 1.00 89.38 113 GLY A O 1
ATOM 899 N N . GLY A 1 114 ? -18.727 -5.920 15.827 1.00 90.25 114 GLY A N 1
ATOM 900 C CA . GLY A 1 114 ? -17.411 -6.222 16.380 1.00 90.25 114 GLY A CA 1
ATOM 901 C C . GLY A 1 114 ? -16.764 -5.044 17.099 1.00 90.25 114 GLY A C 1
ATOM 902 O O . GLY A 1 114 ? -17.413 -4.060 17.448 1.00 90.25 114 GLY A O 1
ATOM 903 N N . THR A 1 115 ? -15.464 -5.177 17.345 1.00 91.19 115 THR A N 1
ATOM 904 C CA . THR A 1 115 ? -14.622 -4.190 18.029 1.00 91.19 115 THR A CA 1
ATOM 905 C C . THR A 1 115 ? -13.420 -3.840 17.158 1.00 91.19 115 THR A C 1
ATOM 907 O O . THR A 1 115 ? -12.850 -4.703 16.489 1.00 91.19 115 THR A O 1
ATOM 910 N N . ILE A 1 116 ? -13.059 -2.559 17.165 1.00 90.19 116 ILE A N 1
ATOM 911 C CA . ILE A 1 116 ? -11.855 -2.033 16.515 1.00 90.19 116 ILE A CA 1
ATOM 912 C C . ILE A 1 116 ? -10.628 -2.538 17.281 1.00 90.19 116 ILE A C 1
ATOM 914 O O . ILE A 1 116 ? -10.603 -2.409 18.503 1.00 90.19 116 ILE A O 1
ATOM 918 N N . ASN A 1 117 ? -9.634 -3.087 16.578 1.00 89.62 117 ASN A N 1
ATOM 919 C CA . ASN A 1 117 ? -8.427 -3.688 17.171 1.00 89.62 117 ASN A CA 1
ATOM 920 C C . ASN A 1 117 ? -8.738 -4.815 18.183 1.00 89.62 117 ASN A C 1
ATOM 922 O O . ASN A 1 117 ? -8.044 -4.980 19.180 1.00 89.62 117 ASN A O 1
ATOM 926 N N . GLY A 1 118 ? -9.843 -5.541 17.982 1.00 89.50 118 GLY A N 1
ATOM 927 C CA . GLY A 1 118 ? -10.335 -6.538 18.936 1.00 89.50 118 GLY A CA 1
ATOM 928 C C . GLY A 1 118 ? -9.694 -7.926 18.834 1.00 89.50 118 GLY A C 1
ATOM 929 O O . GLY A 1 118 ? -10.014 -8.763 19.672 1.00 89.50 118 GLY A O 1
ATOM 930 N N . ASN A 1 119 ? -8.873 -8.184 17.813 1.00 93.19 119 ASN A N 1
ATOM 931 C CA . ASN A 1 119 ? -8.275 -9.495 17.530 1.00 93.19 119 ASN A CA 1
ATOM 932 C C . ASN A 1 119 ? -6.853 -9.379 16.949 1.00 93.19 119 ASN A C 1
ATOM 934 O O . ASN A 1 119 ? -6.468 -10.191 16.109 1.00 93.19 119 ASN A O 1
ATOM 938 N N . GLU A 1 120 ? -6.097 -8.338 17.319 1.00 90.81 120 GLU A N 1
ATOM 939 C CA . GLU A 1 120 ? -4.753 -8.084 16.774 1.00 90.81 120 GLU A CA 1
ATOM 940 C C . GLU A 1 120 ? -3.821 -9.283 17.002 1.00 90.81 120 GLU A C 1
ATOM 942 O O . GLU A 1 120 ? -3.189 -9.754 16.056 1.00 90.81 120 GLU A O 1
ATOM 947 N N . GLU A 1 121 ? -3.776 -9.830 18.219 1.00 91.19 121 GLU A N 1
ATOM 948 C CA . GLU A 1 121 ? -2.926 -10.977 18.538 1.00 91.19 121 GLU A CA 1
ATOM 949 C C . GLU A 1 121 ? -3.290 -12.227 17.725 1.00 91.19 121 GLU A C 1
ATOM 951 O O . GLU A 1 121 ? -2.409 -12.826 17.104 1.00 91.19 121 GLU A O 1
ATOM 956 N N . GLU A 1 122 ? -4.572 -12.608 17.672 1.00 92.44 122 GLU A N 1
ATOM 957 C CA . GLU A 1 122 ? -5.000 -13.792 16.918 1.00 92.44 122 GLU A CA 1
ATOM 958 C C . GLU A 1 122 ? -4.806 -13.615 15.404 1.00 92.44 122 GLU A C 1
ATOM 960 O O . GLU A 1 122 ? -4.411 -14.554 14.711 1.00 92.44 122 GLU A O 1
ATOM 965 N N . ALA A 1 123 ? -5.046 -12.408 14.884 1.00 92.12 123 ALA A N 1
ATOM 966 C CA . ALA A 1 123 ? -4.849 -12.079 13.475 1.00 92.12 123 ALA A CA 1
ATOM 967 C C . ALA A 1 123 ? -3.376 -12.195 13.060 1.00 92.12 123 ALA A C 1
ATOM 969 O O . ALA A 1 123 ? -3.081 -12.659 11.958 1.00 92.12 123 ALA A O 1
ATOM 970 N N . ILE A 1 124 ? -2.448 -11.800 13.938 1.00 90.94 124 ILE A N 1
ATOM 971 C CA . ILE A 1 124 ? -1.009 -11.945 13.699 1.00 90.94 124 ILE A CA 1
ATOM 972 C C . ILE A 1 124 ? -0.609 -13.424 13.677 1.00 90.94 124 ILE A C 1
ATOM 974 O O . ILE A 1 124 ? 0.160 -13.825 12.803 1.00 90.94 124 ILE A O 1
ATOM 978 N N . GLU A 1 125 ? -1.125 -14.243 14.597 1.00 91.19 125 GLU A N 1
ATOM 979 C CA . GLU A 1 125 ? -0.846 -15.685 14.610 1.00 91.19 125 GLU A CA 1
ATOM 980 C C . GLU A 1 125 ? -1.341 -16.369 13.325 1.00 91.19 125 GLU A C 1
ATOM 982 O O . GLU A 1 125 ? -0.561 -17.051 12.656 1.00 91.19 125 GLU A O 1
ATOM 987 N N . GLU A 1 126 ? -2.591 -16.119 12.917 1.00 91.00 126 GLU A N 1
ATOM 988 C CA . GLU A 1 126 ? -3.150 -16.660 11.668 1.00 91.00 126 GLU A CA 1
ATOM 989 C C . GLU A 1 126 ? -2.361 -16.178 10.442 1.00 91.00 126 GLU A C 1
ATOM 991 O O . GLU A 1 126 ? -2.078 -16.948 9.520 1.00 91.00 126 GLU A O 1
ATOM 996 N N . PHE A 1 127 ? -1.960 -14.906 10.428 1.00 90.50 127 PHE A N 1
ATOM 997 C CA . PHE A 1 127 ? -1.166 -14.344 9.345 1.00 90.50 127 PHE A CA 1
ATOM 998 C C . PHE A 1 127 ? 0.176 -15.062 9.181 1.00 90.50 127 PHE A C 1
ATOM 1000 O O . PHE A 1 127 ? 0.544 -15.409 8.057 1.00 90.50 127 PHE A O 1
ATOM 1007 N N . ILE A 1 128 ? 0.892 -15.315 10.281 1.00 88.25 128 ILE A N 1
ATOM 1008 C CA . ILE A 1 128 ? 2.183 -16.015 10.256 1.00 88.25 128 ILE A CA 1
ATOM 1009 C C . ILE A 1 128 ? 2.008 -17.429 9.692 1.00 88.25 128 ILE A C 1
ATOM 1011 O O . ILE A 1 128 ? 2.749 -17.822 8.789 1.00 88.25 128 ILE A O 1
ATOM 1015 N N . GLU A 1 129 ? 0.988 -18.165 10.142 1.00 89.31 129 GLU A N 1
ATOM 1016 C CA . GLU A 1 129 ? 0.695 -19.504 9.616 1.00 89.31 129 GLU A CA 1
ATOM 1017 C C . GLU A 1 129 ? 0.402 -19.482 8.109 1.00 89.31 129 GLU A C 1
ATOM 1019 O O . GLU A 1 129 ? 0.897 -20.322 7.347 1.00 89.31 129 GLU A O 1
ATOM 1024 N N . LEU A 1 130 ? -0.382 -18.499 7.655 1.00 89.00 130 LEU A N 1
ATOM 1025 C CA . LEU A 1 130 ? -0.718 -18.349 6.245 1.00 89.00 130 LEU A CA 1
ATOM 1026 C C . LEU A 1 130 ? 0.498 -17.973 5.403 1.00 89.00 130 LEU A C 1
ATOM 1028 O O . LEU A 1 130 ? 0.597 -18.467 4.277 1.00 89.00 130 LEU A O 1
ATOM 1032 N N . VAL A 1 131 ? 1.402 -17.117 5.892 1.00 85.62 131 VAL A N 1
ATOM 1033 C CA . VAL A 1 131 ? 2.622 -16.714 5.172 1.00 85.62 131 VAL A CA 1
ATOM 1034 C C . VAL A 1 131 ? 3.571 -17.902 5.009 1.00 85.62 131 VAL A C 1
ATOM 1036 O O . VAL A 1 131 ? 3.945 -18.181 3.865 1.00 85.62 131 VAL A O 1
ATOM 1039 N N . ASP A 1 132 ? 3.864 -18.632 6.090 1.00 80.88 132 ASP A N 1
ATOM 1040 C CA . ASP A 1 132 ? 4.887 -19.690 6.132 1.00 80.88 132 ASP A CA 1
ATOM 1041 C C . ASP A 1 132 ? 4.473 -21.003 5.450 1.00 80.88 132 ASP A C 1
ATOM 1043 O O . ASP A 1 132 ? 5.329 -21.743 4.968 1.00 80.88 132 ASP A O 1
ATOM 1047 N N . GLY A 1 133 ? 3.176 -21.305 5.346 1.00 63.56 133 GLY A N 1
ATOM 1048 C CA . GLY A 1 133 ? 2.646 -22.266 4.371 1.00 63.56 133 GLY A CA 1
ATOM 1049 C C . GLY A 1 133 ? 3.114 -23.735 4.429 1.00 63.56 133 GLY A C 1
ATOM 1050 O O . GLY A 1 133 ? 2.688 -24.499 3.566 1.00 63.56 133 GLY A O 1
ATOM 1051 N N . GLU A 1 134 ? 3.909 -24.184 5.409 1.00 53.09 134 GLU A N 1
ATOM 1052 C CA . GLU A 1 134 ? 4.238 -25.612 5.587 1.00 53.09 134 GLU A CA 1
ATOM 1053 C C . GLU A 1 134 ? 4.429 -26.028 7.056 1.00 53.09 134 GLU A C 1
ATOM 1055 O O . GLU A 1 134 ? 5.479 -26.508 7.474 1.00 53.09 134 GLU A O 1
ATOM 1060 N N . THR A 1 135 ? 3.385 -25.935 7.877 1.00 33.66 135 THR A N 1
ATOM 1061 C CA . THR A 1 135 ? 3.221 -26.886 8.988 1.00 33.66 135 THR A CA 1
ATOM 1062 C C . THR A 1 135 ? 1.746 -27.226 9.131 1.00 33.66 135 THR A C 1
ATOM 1064 O O . THR A 1 135 ? 0.896 -26.366 9.321 1.00 33.66 135 THR A O 1
ATOM 1067 N N . SER A 1 136 ? 1.432 -28.510 8.959 1.00 32.66 136 SER A N 1
ATOM 1068 C CA . SER A 1 136 ? 0.075 -29.034 9.072 1.00 32.66 136 SER A CA 1
ATOM 1069 C C . SER A 1 136 ? -0.513 -28.760 10.454 1.00 32.66 136 SER A C 1
ATOM 1071 O O . SER A 1 136 ? 0.049 -29.157 11.473 1.00 32.66 136 SER A O 1
ATOM 1073 N N . VAL A 1 137 ? -1.699 -28.164 10.455 1.00 32.97 137 VAL A N 1
ATOM 1074 C CA . VAL A 1 137 ? -2.581 -28.049 11.610 1.00 32.97 137 VAL A CA 1
ATOM 1075 C C . VAL A 1 137 ? -3.025 -29.444 12.065 1.00 32.97 137 VAL A C 1
ATOM 1077 O O . VAL A 1 137 ? -3.708 -30.163 11.334 1.00 32.97 137 VAL A O 1
ATOM 1080 N N . THR A 1 138 ? -2.719 -29.807 13.311 1.00 24.53 138 THR A N 1
ATOM 1081 C CA . THR A 1 138 ? -3.531 -30.761 14.081 1.00 24.53 138 THR A CA 1
ATOM 1082 C C . THR A 1 138 ? -4.194 -30.027 15.236 1.00 24.53 138 THR A C 1
ATOM 1084 O O . THR A 1 138 ? -3.669 -29.996 16.346 1.00 24.53 138 THR A O 1
ATOM 1087 N N . VAL A 1 139 ? -5.381 -29.468 14.984 1.00 31.17 139 VAL A N 1
ATOM 1088 C CA . VAL A 1 139 ? -6.338 -29.174 16.053 1.00 31.17 139 VAL A CA 1
ATOM 1089 C C . VAL A 1 139 ? -6.978 -30.498 16.460 1.00 31.17 139 VAL A C 1
ATOM 1091 O O . VAL A 1 139 ? -7.818 -31.046 15.749 1.00 31.17 139 VAL A O 1
ATOM 1094 N N . ALA A 1 140 ? -6.587 -31.012 17.622 1.00 28.09 140 ALA A N 1
ATOM 1095 C CA . ALA A 1 140 ? -7.366 -32.001 18.351 1.00 28.09 140 ALA A CA 1
ATOM 1096 C C . ALA A 1 140 ? -7.961 -31.318 19.585 1.00 28.09 140 ALA A C 1
ATOM 1098 O O . ALA A 1 140 ? -7.317 -31.209 20.627 1.00 28.09 140 ALA A O 1
ATOM 1099 N N . VAL A 1 141 ? -9.210 -30.859 19.465 1.00 30.36 141 VAL A N 1
ATOM 1100 C CA . VAL A 1 141 ? -10.046 -30.588 20.636 1.00 30.36 141 VAL A CA 1
ATOM 1101 C C . VAL A 1 141 ? -10.626 -31.924 21.085 1.00 30.36 141 VAL A C 1
ATOM 1103 O O . VAL A 1 141 ? -11.419 -32.545 20.378 1.00 30.36 141 VAL A O 1
ATOM 1106 N N . THR A 1 142 ? -10.256 -32.385 22.275 1.00 24.69 142 THR A N 1
ATOM 1107 C CA . THR A 1 142 ? -11.096 -33.315 23.034 1.00 24.69 142 THR A CA 1
ATOM 1108 C C . THR A 1 142 ? -10.932 -33.035 24.519 1.00 24.69 142 THR A C 1
ATOM 1110 O O . THR A 1 142 ? -9.831 -32.978 25.058 1.00 24.69 142 THR A O 1
ATOM 1113 N N . SER A 1 143 ? -12.069 -32.769 25.147 1.00 32.00 143 SER A N 1
ATOM 1114 C CA . SER A 1 143 ? -12.237 -32.315 26.518 1.00 32.00 143 SER A CA 1
ATOM 1115 C C . SER A 1 143 ? -11.921 -33.392 27.565 1.00 32.00 143 SER A C 1
ATOM 1117 O O . SER A 1 143 ? -12.107 -34.581 27.318 1.00 32.00 143 SER A O 1
ATOM 1119 N N . SER A 1 144 ? -11.634 -32.907 28.780 1.00 30.14 144 SER A N 1
ATOM 1120 C CA . SER A 1 144 ? -11.824 -33.568 30.085 1.00 30.14 144 SER A CA 1
ATOM 1121 C C . SER A 1 144 ? -10.732 -34.530 30.571 1.00 30.14 144 SER A C 1
ATOM 1123 O O . SER A 1 144 ? -10.716 -35.699 30.208 1.00 30.14 144 SER A O 1
ATOM 1125 N N . ALA A 1 145 ? -9.925 -34.085 31.540 1.00 27.97 145 ALA A N 1
ATOM 1126 C CA . ALA A 1 145 ? -10.044 -34.513 32.944 1.00 27.97 145 ALA A CA 1
ATOM 1127 C C . ALA A 1 145 ? -8.900 -33.951 33.813 1.00 27.97 145 ALA A C 1
ATOM 1129 O O . ALA A 1 145 ? -7.729 -33.965 33.448 1.00 27.97 145 ALA A O 1
ATOM 1130 N N . VAL A 1 146 ? -9.294 -33.484 34.995 1.00 31.67 146 VAL A N 1
ATOM 1131 C CA . VAL A 1 146 ? -8.488 -33.136 36.178 1.00 31.67 146 VAL A CA 1
ATOM 1132 C C . VAL A 1 146 ? -7.495 -34.265 36.537 1.00 31.67 146 VAL A C 1
ATOM 1134 O O . VAL A 1 146 ? -7.829 -35.435 36.342 1.00 31.67 146 VAL A O 1
ATOM 1137 N N . PRO A 1 147 ? -6.336 -33.960 37.158 1.00 40.00 147 PRO A N 1
ATOM 1138 C CA . PRO A 1 147 ? -6.331 -34.016 38.622 1.00 40.00 147 PRO A CA 1
ATOM 1139 C C . PRO A 1 147 ? -5.498 -32.932 39.330 1.00 40.00 147 PRO A C 1
ATOM 1141 O O . PRO A 1 147 ? -4.437 -32.492 38.900 1.00 40.00 147 PRO A O 1
ATOM 1144 N N . THR A 1 148 ? -6.023 -32.561 40.493 1.00 27.62 148 THR A N 1
ATOM 1145 C CA . THR A 1 148 ? -5.425 -31.800 41.590 1.00 27.62 148 THR A CA 1
ATOM 1146 C C . THR A 1 148 ? -4.171 -32.469 42.162 1.00 27.62 148 THR A C 1
ATOM 1148 O O . THR A 1 148 ? -4.193 -33.676 42.391 1.00 27.62 148 THR A O 1
ATOM 1151 N N . SER A 1 149 ? -3.148 -31.679 42.523 1.00 30.67 149 SER A N 1
ATOM 1152 C CA . SER A 1 149 ? -2.343 -31.851 43.752 1.00 30.67 149 SER A CA 1
ATOM 1153 C C . SER A 1 149 ? -1.504 -30.601 44.072 1.00 30.67 149 SER A C 1
ATOM 1155 O O . SER A 1 149 ? -0.562 -30.252 43.370 1.00 30.67 149 SER A O 1
ATOM 1157 N N . THR A 1 150 ? -1.892 -29.954 45.168 1.00 28.44 150 THR A N 1
ATOM 1158 C CA . THR A 1 150 ? -1.232 -28.940 46.017 1.00 28.44 150 THR A CA 1
ATOM 1159 C C . THR A 1 150 ? 0.199 -29.390 46.409 1.00 28.44 150 THR A C 1
ATOM 1161 O O . THR A 1 150 ? 0.411 -30.583 46.610 1.00 28.44 150 THR A O 1
ATOM 1164 N N . SER A 1 151 ? 1.234 -28.553 46.603 1.00 32.19 151 SER A N 1
ATOM 1165 C CA . SER A 1 151 ? 1.399 -27.626 47.744 1.00 32.19 151 SER A CA 1
ATOM 1166 C C . SER A 1 151 ? 2.696 -26.776 47.661 1.00 32.19 151 SER A C 1
ATOM 1168 O O . SER A 1 151 ? 3.741 -27.331 47.344 1.00 32.19 151 SER A O 1
ATOM 1170 N N . THR A 1 152 ? 2.588 -25.482 48.045 1.00 28.38 152 THR A N 1
ATOM 1171 C CA . THR A 1 152 ? 3.477 -24.626 48.909 1.00 28.38 152 THR A CA 1
ATOM 1172 C C . THR A 1 152 ? 5.003 -24.541 48.681 1.00 28.38 152 THR A C 1
ATOM 1174 O O . THR A 1 152 ? 5.637 -25.558 48.464 1.00 28.38 152 THR A O 1
ATOM 1177 N N . SER A 1 153 ? 5.738 -23.439 48.910 1.00 30.75 153 SER A N 1
ATOM 1178 C CA . SER A 1 153 ? 5.532 -21.991 49.162 1.00 30.75 153 SER A CA 1
ATOM 1179 C C . SER A 1 153 ? 6.929 -21.328 49.341 1.00 30.75 153 SER A C 1
ATOM 1181 O O . SER A 1 153 ? 7.912 -22.048 49.494 1.00 30.75 153 SER A O 1
ATOM 1183 N N . ASN A 1 154 ? 6.963 -19.980 49.419 1.00 32.78 154 ASN A N 1
ATOM 1184 C CA . ASN A 1 154 ? 8.031 -19.046 49.879 1.00 32.78 154 ASN A CA 1
ATOM 1185 C C . ASN A 1 154 ? 8.885 -18.353 48.788 1.00 32.78 154 ASN A C 1
ATOM 1187 O O . ASN A 1 154 ? 9.711 -18.986 48.149 1.00 32.78 154 ASN A O 1
ATOM 1191 N N . SER A 1 155 ? 8.593 -17.088 48.421 1.00 32.88 155 SER A N 1
ATOM 119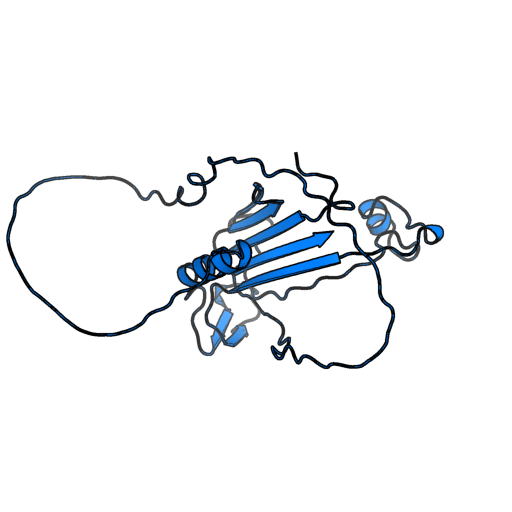2 C CA . SER A 1 155 ? 8.903 -15.773 49.073 1.00 32.88 155 SER A CA 1
ATOM 1193 C C . SER A 1 155 ? 10.359 -15.331 48.813 1.00 32.88 155 SER A C 1
ATOM 1195 O O . SER A 1 155 ? 11.247 -16.129 49.067 1.00 32.88 155 SER A O 1
ATOM 1197 N N . SER A 1 156 ? 10.728 -14.122 48.360 1.00 31.48 156 SER A N 1
ATOM 1198 C CA . SER A 1 156 ? 10.186 -12.764 48.579 1.00 31.48 156 SER A CA 1
ATOM 1199 C C . SER A 1 156 ? 10.956 -11.698 47.754 1.00 31.48 156 SER A C 1
ATOM 1201 O O . SER A 1 156 ? 12.133 -11.908 47.484 1.00 31.48 156 SER A O 1
ATOM 1203 N N . SER A 1 157 ? 10.310 -10.530 47.530 1.00 30.30 157 SER A N 1
ATOM 1204 C CA . SER A 1 157 ? 10.838 -9.135 47.374 1.00 30.30 157 SER A CA 1
ATOM 1205 C C . SER A 1 157 ? 11.800 -8.805 46.210 1.00 30.30 157 SER A C 1
ATOM 1207 O O . SER A 1 157 ? 12.706 -9.573 45.946 1.00 30.30 157 SER A O 1
ATOM 1209 N N . SER A 1 158 ? 11.794 -7.654 45.523 1.00 28.44 158 SER A N 1
ATOM 1210 C CA . SER A 1 158 ? 11.004 -6.408 45.511 1.00 28.44 158 SER A CA 1
ATOM 1211 C C . SER A 1 158 ? 11.517 -5.513 44.354 1.00 28.44 158 SER A C 1
ATOM 1213 O O . SER A 1 158 ? 12.680 -5.621 43.976 1.00 28.44 158 SER A O 1
ATOM 1215 N N . SER A 1 159 ? 10.673 -4.567 43.917 1.00 28.66 159 SER A N 1
ATOM 1216 C CA . SER A 1 159 ? 10.958 -3.267 43.258 1.00 28.66 159 SER A CA 1
ATOM 1217 C C . SER A 1 159 ? 11.383 -3.172 41.775 1.00 28.66 159 SER A C 1
ATOM 1219 O O . SER A 1 159 ? 12.500 -3.506 41.406 1.00 28.66 159 SER A O 1
ATOM 1221 N N . SER A 1 160 ? 10.497 -2.493 41.026 1.00 30.52 160 SER A N 1
ATOM 1222 C CA . SER A 1 160 ? 10.757 -1.428 40.034 1.00 30.52 160 SER A CA 1
ATOM 1223 C C . SER A 1 160 ? 11.447 -1.776 38.714 1.00 30.52 160 SER A C 1
ATOM 1225 O O . SER A 1 160 ? 12.661 -1.932 38.694 1.00 30.52 160 SER A O 1
ATOM 1227 N N . SER A 1 161 ? 10.705 -1.738 37.597 1.00 28.80 161 SER A N 1
ATOM 1228 C CA . SER A 1 161 ? 11.097 -1.164 36.280 1.00 28.80 161 SER A CA 1
ATOM 1229 C C . SER A 1 161 ? 10.059 -1.552 35.208 1.00 28.80 161 SER A C 1
ATOM 1231 O O . SER A 1 161 ? 9.650 -2.700 35.121 1.00 28.80 161 SER A O 1
ATOM 1233 N N . SER A 1 162 ? 9.403 -0.573 34.583 1.00 27.03 162 SER A N 1
ATOM 1234 C CA . SER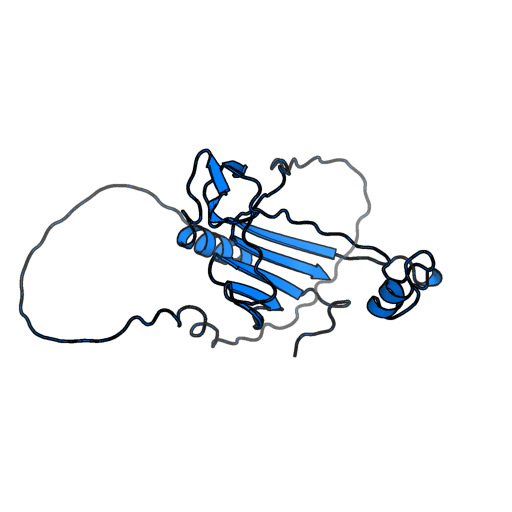 A 1 162 ? 9.720 -0.038 33.244 1.00 27.03 162 SER A CA 1
ATOM 1235 C C . SER A 1 162 ? 9.094 -0.856 32.110 1.00 27.03 162 SER A C 1
ATOM 1237 O O . SER A 1 162 ? 9.591 -1.913 31.729 1.00 27.03 162 SER A O 1
ATOM 1239 N N . TYR A 1 163 ? 8.006 -0.316 31.554 1.00 32.22 163 TYR A N 1
ATOM 1240 C CA . TYR A 1 163 ? 7.390 -0.765 30.308 1.00 32.22 163 TYR A CA 1
ATOM 1241 C C . TYR A 1 163 ? 8.452 -0.905 29.215 1.00 32.22 163 TYR A C 1
ATOM 1243 O O . TYR A 1 163 ? 9.125 0.064 28.870 1.00 32.22 163 TYR A O 1
ATOM 1251 N N . SER A 1 164 ? 8.599 -2.121 28.700 1.00 26.48 164 SER A N 1
ATOM 1252 C CA . SER A 1 164 ? 9.493 -2.444 27.593 1.00 26.48 164 SER A CA 1
ATOM 1253 C C . SER A 1 164 ? 8.719 -3.331 26.621 1.00 26.48 164 SER A C 1
ATOM 1255 O O . SER A 1 164 ? 8.820 -4.552 26.670 1.00 26.48 164 SER A O 1
ATOM 1257 N N . ILE A 1 165 ? 7.890 -2.715 25.775 1.00 40.75 165 ILE A N 1
ATOM 1258 C CA . ILE A 1 165 ? 7.334 -3.369 24.586 1.00 40.75 165 ILE A CA 1
ATOM 1259 C C . ILE A 1 165 ? 8.275 -3.031 23.438 1.00 40.75 165 ILE A C 1
ATOM 1261 O O . ILE A 1 165 ? 8.251 -1.917 22.930 1.00 40.75 165 ILE A O 1
ATOM 1265 N N . SER A 1 166 ? 9.167 -3.961 23.111 1.00 43.34 166 SER A N 1
ATOM 1266 C CA . SER A 1 166 ? 9.901 -4.040 21.841 1.00 43.34 166 SER A CA 1
ATOM 1267 C C . SER A 1 166 ? 10.915 -5.170 21.977 1.00 43.34 166 SER A C 1
ATOM 1269 O O . SER A 1 166 ? 11.927 -4.995 22.656 1.00 43.34 166 SER A O 1
ATOM 1271 N N . SER A 1 167 ? 10.620 -6.358 21.438 1.00 32.22 167 SER A N 1
ATOM 1272 C CA . SER A 1 167 ? 11.649 -7.382 21.137 1.00 32.22 167 SER A CA 1
ATOM 1273 C C . SER A 1 167 ? 11.131 -8.700 20.547 1.00 32.22 167 SER A C 1
ATOM 1275 O O . SER A 1 167 ? 11.961 -9.523 20.173 1.00 32.22 167 SER A O 1
ATOM 1277 N N . SER A 1 168 ? 9.824 -8.926 20.388 1.00 33.66 168 SER A N 1
ATOM 1278 C CA . SER A 1 168 ? 9.343 -10.253 19.958 1.00 33.66 168 SER A CA 1
ATOM 1279 C C . SER A 1 168 ? 9.567 -10.591 18.476 1.00 33.66 168 SER A C 1
ATOM 1281 O O . SER A 1 168 ? 9.491 -11.759 18.123 1.00 33.66 168 SER A O 1
ATOM 1283 N N . TYR A 1 169 ? 9.896 -9.621 17.611 1.00 36.97 169 TYR A N 1
ATOM 1284 C CA . TYR A 1 169 ? 10.128 -9.893 16.179 1.00 36.97 169 TYR A CA 1
ATOM 1285 C C . TYR A 1 169 ? 11.613 -10.001 15.787 1.00 36.97 169 TYR A C 1
ATOM 1287 O O . TYR A 1 169 ? 11.949 -10.528 14.733 1.00 36.97 169 TYR A O 1
ATOM 1295 N N . SER A 1 170 ? 12.545 -9.517 16.616 1.00 35.38 170 SER A N 1
ATOM 1296 C CA . SER A 1 170 ? 13.959 -9.415 16.211 1.00 35.38 170 SER A CA 1
ATOM 1297 C C . SER A 1 170 ? 14.829 -10.624 16.568 1.00 35.38 170 SER A C 1
ATOM 1299 O O . SER A 1 170 ? 15.993 -10.650 16.180 1.00 35.38 170 SER A O 1
ATOM 1301 N N . SER A 1 171 ? 14.325 -11.617 17.303 1.00 28.38 171 SER A N 1
ATOM 1302 C CA . SER A 1 171 ? 15.179 -12.627 17.949 1.00 28.38 171 SER A CA 1
ATOM 1303 C C . SER A 1 171 ? 15.054 -14.066 17.432 1.00 28.38 171 SER A C 1
ATOM 1305 O O . SER A 1 171 ? 15.710 -14.938 17.995 1.00 28.38 171 SER A O 1
ATOM 1307 N N . ILE A 1 172 ? 14.316 -14.343 16.345 1.00 37.59 172 ILE A N 1
ATOM 1308 C CA . ILE A 1 172 ? 14.164 -15.730 15.838 1.00 37.59 172 ILE A CA 1
ATOM 1309 C C . ILE A 1 172 ? 14.810 -15.977 14.452 1.00 37.59 172 ILE A C 1
ATOM 1311 O O . ILE A 1 172 ? 15.027 -17.121 14.066 1.00 37.59 172 ILE A O 1
ATOM 1315 N N . LEU A 1 173 ? 15.281 -14.953 13.731 1.00 36.84 173 LEU A N 1
ATOM 1316 C CA . LEU A 1 173 ? 15.774 -15.120 12.346 1.00 36.84 173 LEU A CA 1
ATOM 1317 C C . LEU A 1 173 ? 17.247 -15.560 12.185 1.00 36.84 173 LEU A C 1
ATOM 1319 O O . LEU A 1 173 ? 17.803 -15.492 11.089 1.00 36.84 173 LEU A O 1
ATOM 1323 N N . THR A 1 174 ? 17.902 -16.076 13.228 1.00 30.39 174 THR A N 1
ATOM 1324 C CA . THR A 1 174 ? 19.235 -16.696 13.092 1.00 30.39 174 THR A CA 1
ATOM 1325 C C . THR A 1 174 ? 19.147 -18.220 13.073 1.00 30.39 174 THR A C 1
ATOM 1327 O O . THR A 1 174 ? 19.586 -18.894 14.004 1.00 30.39 174 THR A O 1
ATOM 1330 N N . SER A 1 175 ? 18.622 -18.788 11.990 1.00 29.92 175 SER A N 1
ATOM 1331 C CA . SER A 1 175 ? 18.998 -20.148 11.592 1.00 29.92 175 SER A CA 1
ATOM 1332 C C . SER A 1 175 ? 18.938 -20.290 10.078 1.00 29.92 175 SER A C 1
ATOM 1334 O O . SER A 1 175 ? 17.951 -20.707 9.485 1.00 29.92 175 SER A O 1
ATOM 1336 N N . SER A 1 176 ? 20.030 -19.894 9.437 1.00 34.53 176 SER A N 1
ATOM 1337 C CA . SER A 1 176 ? 20.274 -20.133 8.026 1.00 34.53 176 SER A CA 1
ATOM 1338 C C . SER A 1 176 ? 20.550 -21.619 7.776 1.00 34.53 176 SER A C 1
ATOM 1340 O O . SER A 1 176 ? 21.491 -22.198 8.324 1.00 34.53 176 SER A O 1
ATOM 1342 N N . LYS A 1 177 ? 19.775 -22.227 6.872 1.00 31.22 177 LYS A N 1
ATOM 1343 C CA . LYS A 1 177 ? 20.191 -23.417 6.119 1.00 31.22 177 LYS A CA 1
ATOM 1344 C C . LYS A 1 177 ? 19.970 -23.181 4.623 1.00 31.22 177 LYS A C 1
ATOM 1346 O O . LYS A 1 177 ? 18.894 -22.731 4.241 1.00 31.22 177 LYS A O 1
ATOM 1351 N N . PRO A 1 178 ? 20.971 -23.463 3.773 1.00 32.47 178 PRO A N 1
ATOM 1352 C CA . PRO A 1 178 ? 20.847 -23.288 2.337 1.00 32.47 178 PRO A CA 1
ATOM 1353 C C . PRO A 1 178 ? 20.132 -24.503 1.745 1.00 32.47 178 PRO A C 1
ATOM 1355 O O . PRO A 1 178 ? 20.519 -25.638 2.029 1.00 32.47 178 PRO A O 1
ATOM 1358 N N . HIS A 1 179 ? 19.134 -24.282 0.891 1.00 28.27 179 HIS A N 1
ATOM 1359 C CA . HIS A 1 179 ? 18.541 -25.358 0.105 1.00 28.27 179 HIS A CA 1
ATOM 1360 C C . HIS A 1 179 ? 18.808 -25.153 -1.387 1.00 28.27 179 HIS A C 1
ATOM 1362 O O . HIS A 1 179 ? 18.334 -24.236 -2.048 1.00 28.27 179 HIS A O 1
ATOM 1368 N N . THR A 1 180 ? 19.677 -26.048 -1.839 1.00 26.38 180 THR A N 1
ATOM 1369 C CA . THR A 1 180 ? 20.026 -26.481 -3.187 1.00 26.38 180 THR A CA 1
ATOM 1370 C C . THR A 1 180 ? 18.890 -26.417 -4.202 1.00 26.38 180 THR A C 1
ATOM 1372 O O . THR A 1 180 ? 17.817 -26.982 -4.001 1.00 26.38 180 THR A O 1
ATOM 1375 N N . SER A 1 181 ? 19.211 -25.823 -5.348 1.00 31.66 181 SER A N 1
ATOM 1376 C CA . SER A 1 181 ? 18.491 -25.939 -6.609 1.00 31.66 181 SER A CA 1
ATOM 1377 C C . SER A 1 181 ? 18.287 -27.406 -7.000 1.00 31.66 181 SER A C 1
ATOM 1379 O O . SER A 1 181 ? 19.243 -28.172 -7.122 1.00 31.66 181 SER A O 1
ATOM 1381 N N . SER A 1 182 ? 17.033 -27.790 -7.242 1.00 29.16 182 SER A N 1
ATOM 1382 C CA . SER A 1 182 ? 16.708 -29.011 -7.978 1.00 29.16 182 SER A CA 1
ATOM 1383 C C . SER A 1 182 ? 15.830 -28.651 -9.171 1.00 29.16 182 SER A C 1
ATOM 1385 O O . SER A 1 182 ? 14.700 -28.188 -9.046 1.00 29.16 182 SER A O 1
ATOM 1387 N N . SER A 1 183 ? 16.430 -28.792 -10.348 1.00 28.25 183 SER A N 1
ATOM 1388 C CA . SER A 1 183 ? 15.796 -28.611 -11.643 1.00 28.25 183 SER A CA 1
ATOM 1389 C C . SER A 1 183 ? 14.788 -29.732 -11.878 1.00 28.25 183 SER A C 1
ATOM 1391 O O . SER A 1 183 ? 15.168 -30.902 -11.890 1.00 28.25 183 SER A O 1
ATOM 1393 N N . PHE A 1 184 ? 13.537 -29.379 -12.157 1.00 28.56 184 PHE A N 1
ATOM 1394 C CA . PHE A 1 184 ? 12.571 -30.299 -12.747 1.00 28.56 184 PHE A CA 1
ATOM 1395 C C . PHE A 1 184 ? 12.127 -29.749 -14.100 1.00 28.56 184 PHE A C 1
ATOM 1397 O O . PHE A 1 184 ? 11.441 -28.739 -14.201 1.00 28.56 184 PHE A O 1
ATOM 1404 N N . SER A 1 185 ? 12.571 -30.420 -15.161 1.00 26.98 185 SER A N 1
ATOM 1405 C CA . SER A 1 185 ? 11.989 -30.331 -16.497 1.00 26.98 185 SER A CA 1
ATOM 1406 C C . SER A 1 185 ? 11.137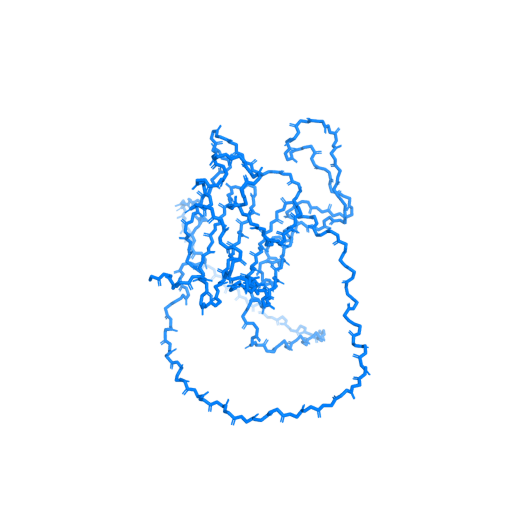 -31.568 -16.712 1.00 26.98 185 SER A C 1
ATOM 1408 O O . SER A 1 185 ? 11.708 -32.654 -16.709 1.00 26.98 185 SER A O 1
ATOM 1410 N N . THR A 1 186 ? 9.834 -31.436 -16.979 1.00 25.62 186 THR A N 1
ATOM 1411 C CA . THR A 1 186 ? 9.152 -32.287 -17.973 1.00 25.62 186 THR A CA 1
ATOM 1412 C C . THR A 1 186 ? 7.826 -31.672 -18.449 1.00 25.62 186 THR A C 1
ATOM 1414 O O . THR A 1 186 ? 6.927 -31.437 -17.656 1.00 25.62 186 THR A O 1
ATOM 1417 N N . ALA A 1 187 ? 7.770 -31.465 -19.768 1.00 26.41 187 ALA A N 1
ATOM 1418 C CA . ALA A 1 187 ? 6.666 -31.592 -20.728 1.00 26.41 187 ALA A CA 1
ATOM 1419 C C . ALA A 1 187 ? 5.267 -30.982 -20.484 1.00 26.41 187 ALA A C 1
ATOM 1421 O O . ALA A 1 187 ? 4.532 -31.325 -19.566 1.00 26.41 187 ALA A O 1
ATOM 1422 N N . ILE A 1 188 ? 4.873 -30.208 -21.499 1.00 30.48 188 ILE A N 1
ATOM 1423 C CA . ILE A 1 188 ? 3.514 -29.818 -21.886 1.00 30.48 188 ILE A CA 1
ATOM 1424 C C . ILE A 1 188 ? 2.726 -31.056 -22.357 1.00 30.48 188 ILE A C 1
ATOM 1426 O O . ILE A 1 188 ? 3.251 -31.824 -23.171 1.00 30.48 188 ILE A O 1
ATOM 1430 N N . PRO A 1 189 ? 1.447 -31.185 -21.966 1.00 30.08 189 PRO A N 1
ATOM 1431 C CA . PRO A 1 189 ? 0.436 -31.646 -22.905 1.00 30.08 189 PRO A CA 1
ATOM 1432 C C . PRO A 1 189 ? -0.694 -30.619 -23.057 1.00 30.08 189 PRO A C 1
ATOM 1434 O O . PRO A 1 189 ? -1.234 -30.086 -22.090 1.00 30.08 189 PRO A O 1
ATOM 1437 N N . ASP A 1 190 ? -1.017 -30.363 -24.317 1.00 29.78 190 ASP A N 1
ATOM 1438 C CA . ASP A 1 190 ? -2.209 -29.678 -24.804 1.00 29.78 190 ASP A CA 1
ATOM 1439 C C . ASP A 1 190 ? -3.410 -30.631 -24.639 1.00 29.78 190 ASP A C 1
ATOM 1441 O O . ASP A 1 190 ? -3.320 -31.763 -25.111 1.00 29.78 190 ASP A O 1
ATOM 1445 N N . ASP A 1 191 ? -4.474 -30.232 -23.931 1.00 28.28 191 ASP A N 1
ATOM 1446 C CA . ASP A 1 191 ? -5.868 -30.428 -24.372 1.00 28.28 191 ASP A CA 1
ATOM 1447 C C . ASP A 1 191 ? -6.868 -29.723 -23.432 1.00 28.28 191 ASP A C 1
ATOM 1449 O O . ASP A 1 191 ? -6.769 -29.708 -22.205 1.00 28.28 191 ASP A O 1
ATOM 1453 N N . SER A 1 192 ? -7.866 -29.154 -24.085 1.00 34.94 192 SER A N 1
ATOM 1454 C CA . SER A 1 192 ? -9.093 -28.549 -23.607 1.00 34.94 192 SER A CA 1
ATOM 1455 C C . SER A 1 192 ? -9.940 -29.418 -22.657 1.00 34.94 192 SER A C 1
ATOM 1457 O O . SER A 1 192 ? -10.216 -30.583 -22.919 1.00 34.94 192 SER A O 1
ATOM 1459 N N . SER A 1 193 ? -10.455 -28.828 -21.570 1.00 29.22 193 SER A N 1
ATOM 1460 C CA . SER A 1 193 ? -11.848 -28.997 -21.101 1.00 29.22 193 SER A CA 1
ATOM 1461 C C . SER A 1 193 ? -12.103 -28.298 -19.762 1.00 29.22 193 SER A C 1
ATOM 1463 O O . SER A 1 193 ? -11.268 -28.239 -18.864 1.00 29.22 193 SER A O 1
ATOM 1465 N N . ALA A 1 194 ? -13.299 -27.724 -19.666 1.00 39.09 194 ALA A N 1
ATOM 1466 C CA . ALA A 1 194 ? -13.800 -26.951 -18.545 1.00 39.09 194 ALA A CA 1
ATOM 1467 C C . ALA A 1 194 ? -13.854 -27.748 -17.229 1.00 39.09 194 ALA A C 1
ATOM 1469 O O . ALA A 1 194 ? -14.420 -28.837 -17.167 1.00 39.09 194 ALA A O 1
ATOM 1470 N N . GLY A 1 195 ? -13.376 -27.124 -16.153 1.00 26.72 195 GLY A N 1
ATOM 1471 C CA . GLY A 1 195 ? -13.574 -27.574 -14.780 1.00 26.72 195 GLY A CA 1
ATOM 1472 C C . GLY A 1 195 ? -13.673 -26.368 -13.857 1.00 26.72 195 GLY A C 1
ATOM 1473 O O . GLY A 1 195 ? -12.669 -25.854 -13.383 1.00 26.72 195 GLY A O 1
ATOM 1474 N N . SER A 1 196 ? -14.893 -25.881 -13.630 1.00 37.59 196 SER A N 1
ATOM 1475 C CA . SER A 1 196 ? -15.172 -24.812 -12.673 1.00 37.59 196 SER A CA 1
ATOM 1476 C C . SER A 1 196 ? -14.911 -25.295 -11.242 1.00 37.59 196 SER A C 1
ATOM 1478 O O . SER A 1 196 ? -15.798 -25.873 -10.614 1.00 37.59 196 SER A O 1
ATOM 1480 N N . SER A 1 197 ? -13.724 -25.034 -10.694 1.00 29.31 197 SER A N 1
ATOM 1481 C CA . SER A 1 197 ? -13.505 -25.072 -9.247 1.00 29.31 197 SER A CA 1
ATOM 1482 C C . SER A 1 197 ? -13.918 -23.723 -8.661 1.00 29.31 197 SER A C 1
ATOM 1484 O O . SER A 1 197 ? -13.274 -22.689 -8.824 1.00 29.31 197 SER A O 1
ATOM 1486 N N . ARG A 1 198 ? -15.086 -23.728 -8.015 1.00 31.53 198 ARG A N 1
ATOM 1487 C CA . ARG A 1 198 ? -15.628 -22.586 -7.281 1.00 31.53 198 ARG A CA 1
ATOM 1488 C C . ARG A 1 198 ? -14.727 -22.287 -6.083 1.00 31.53 198 ARG A C 1
ATOM 1490 O O . ARG A 1 198 ? -14.904 -22.878 -5.024 1.00 31.53 198 ARG A O 1
ATOM 1497 N N . PHE A 1 199 ? -13.823 -21.325 -6.220 1.00 30.50 199 PHE A N 1
ATOM 1498 C CA . PHE A 1 199 ? -13.354 -20.564 -5.067 1.00 30.50 199 PHE A CA 1
ATOM 1499 C C . PHE A 1 199 ? -14.463 -19.583 -4.683 1.00 30.50 199 PHE A C 1
ATOM 1501 O O . PHE A 1 199 ? -14.532 -18.464 -5.179 1.00 30.50 199 PHE A O 1
ATOM 1508 N N . SER A 1 200 ? -15.400 -20.028 -3.841 1.00 32.75 200 SER A N 1
ATOM 1509 C CA . SER A 1 200 ? -16.396 -19.136 -3.249 1.00 32.75 200 SER A CA 1
ATOM 1510 C C . SER A 1 200 ? -15.853 -18.553 -1.946 1.00 32.75 200 SER A C 1
ATOM 1512 O O . SER A 1 200 ? -16.170 -19.024 -0.856 1.00 32.75 200 SER A O 1
ATOM 1514 N N . LYS A 1 201 ? -15.061 -17.492 -2.058 1.00 32.91 201 LYS A N 1
ATOM 1515 C CA . LYS A 1 201 ? -15.140 -16.387 -1.104 1.00 32.91 201 LYS A CA 1
ATOM 1516 C C . LYS A 1 201 ? -15.368 -15.142 -1.944 1.00 32.91 201 LYS A C 1
ATOM 1518 O O . LYS A 1 201 ? -14.505 -14.737 -2.715 1.00 32.91 201 LYS A O 1
ATOM 1523 N N . SER A 1 202 ? -16.605 -14.654 -1.878 1.00 27.64 202 SER A N 1
ATOM 1524 C CA . SER A 1 202 ? -17.035 -13.402 -2.491 1.00 27.64 202 SER A CA 1
ATOM 1525 C C . SER A 1 202 ? -16.001 -12.331 -2.170 1.00 27.64 202 SER A C 1
ATOM 1527 O O . SER A 1 202 ? -15.703 -12.119 -0.996 1.00 27.64 202 SER A O 1
ATOM 1529 N N . TRP A 1 203 ? -15.454 -11.677 -3.193 1.00 29.08 203 TRP A N 1
ATOM 1530 C CA . TRP A 1 203 ? -14.720 -10.426 -3.036 1.00 29.08 203 TRP A CA 1
ATOM 1531 C C . TRP A 1 203 ? -15.715 -9.341 -2.614 1.00 29.08 203 TRP A C 1
ATOM 1533 O O . TRP A 1 203 ? -16.116 -8.491 -3.403 1.00 29.08 203 TRP A O 1
ATOM 1543 N N . SER A 1 204 ? -16.178 -9.410 -1.370 1.00 31.66 204 SER A N 1
ATOM 1544 C CA . SER A 1 204 ? -16.671 -8.229 -0.682 1.00 31.66 204 SER A CA 1
ATOM 1545 C C . SER A 1 204 ? -15.429 -7.400 -0.392 1.00 31.66 204 SER A C 1
ATOM 1547 O O . SER A 1 204 ? -14.465 -7.940 0.146 1.00 31.66 204 SER A O 1
ATOM 1549 N N . SER A 1 205 ? -15.410 -6.146 -0.839 1.00 35.19 205 SER A N 1
ATOM 1550 C CA . SER A 1 205 ? -14.322 -5.197 -0.599 1.00 35.19 205 SER A CA 1
ATOM 1551 C C . SER A 1 205 ? -13.773 -5.376 0.817 1.00 35.19 205 SER A C 1
ATOM 1553 O O . SER A 1 205 ? -14.496 -5.155 1.784 1.00 35.19 205 SER A O 1
ATOM 1555 N N . CYS A 1 206 ? -12.532 -5.855 0.934 1.00 43.34 206 CYS A N 1
ATOM 1556 C CA . CYS A 1 206 ? -11.878 -6.014 2.224 1.00 43.34 206 CYS A CA 1
ATOM 1557 C C . CYS A 1 206 ? -11.547 -4.605 2.711 1.00 43.34 206 CYS A C 1
ATOM 1559 O O . CYS A 1 206 ? -10.600 -3.984 2.230 1.00 43.34 206 CYS A O 1
ATOM 1561 N N . ILE A 1 207 ? -12.439 -4.066 3.537 1.00 54.66 207 ILE A N 1
ATOM 1562 C CA . ILE A 1 207 ? -12.284 -2.778 4.195 1.00 54.66 207 ILE A CA 1
ATOM 1563 C C . ILE A 1 207 ? -11.608 -3.080 5.530 1.00 54.66 207 ILE A C 1
ATOM 1565 O O . ILE A 1 207 ? -12.225 -3.693 6.391 1.00 54.66 207 ILE A O 1
ATOM 1569 N N . LEU A 1 208 ? -10.351 -2.681 5.676 1.00 57.62 208 LEU A N 1
ATOM 1570 C CA . LEU A 1 208 ? -9.538 -2.883 6.872 1.00 57.62 208 LEU A CA 1
ATOM 1571 C C . LEU A 1 208 ? -9.419 -1.573 7.620 1.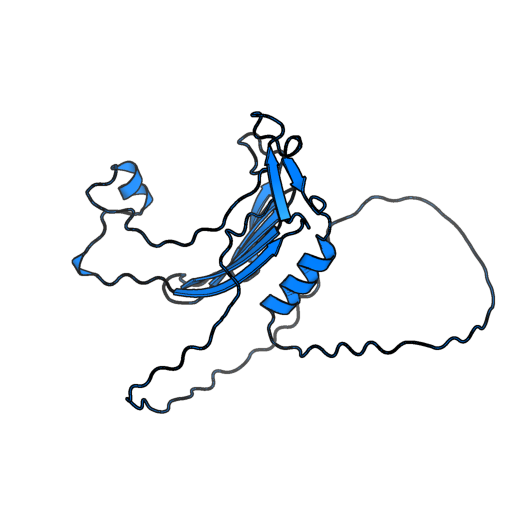00 57.62 208 LEU A C 1
ATOM 1573 O O . LEU A 1 208 ? -9.060 -0.566 7.015 1.00 57.62 208 LEU A O 1
ATOM 1577 N N . LEU A 1 209 ? -9.661 -1.566 8.922 1.00 60.75 209 LEU A N 1
ATOM 1578 C CA . LEU A 1 209 ? -9.377 -0.386 9.740 1.00 60.75 209 LEU A CA 1
ATOM 1579 C C . LEU A 1 209 ? -7.923 -0.341 10.220 1.00 60.75 209 LEU A C 1
ATOM 1581 O O . LEU A 1 209 ? -7.377 0.738 10.421 1.00 60.75 209 LEU A O 1
ATOM 1585 N N . THR A 1 210 ? -7.325 -1.513 10.373 1.00 70.38 210 THR A N 1
ATOM 1586 C CA . THR A 1 210 ? -5.941 -1.796 10.749 1.00 70.38 210 THR A CA 1
ATOM 1587 C C . THR A 1 210 ? -5.648 -3.216 10.270 1.00 70.38 210 THR A C 1
ATOM 1589 O O . THR A 1 210 ? -6.569 -3.980 9.978 1.00 70.38 210 THR A O 1
ATOM 1592 N N . GLY A 1 211 ? -4.384 -3.588 10.125 1.00 74.38 211 GLY A N 1
ATOM 1593 C CA . GLY A 1 211 ? -4.061 -4.942 9.704 1.00 74.38 211 GLY A CA 1
ATOM 1594 C C . GLY A 1 211 ? -2.692 -5.097 9.087 1.00 74.38 211 GLY A C 1
ATOM 1595 O O . GLY A 1 211 ? -1.928 -4.139 8.933 1.00 74.38 211 GLY A O 1
ATOM 1596 N N . ILE A 1 212 ? -2.422 -6.330 8.681 1.00 78.50 212 ILE A N 1
ATOM 1597 C CA . ILE A 1 212 ? -1.218 -6.693 7.954 1.00 78.50 212 ILE A CA 1
ATOM 1598 C C . ILE A 1 212 ? -1.574 -7.327 6.614 1.00 78.50 212 ILE A C 1
ATOM 1600 O O . ILE A 1 212 ? -2.490 -8.144 6.497 1.00 78.50 212 ILE A O 1
ATOM 1604 N N . ILE A 1 213 ? -0.870 -6.898 5.572 1.00 79.69 213 ILE A N 1
ATOM 1605 C CA . ILE A 1 213 ? -1.086 -7.349 4.200 1.00 79.69 213 ILE A CA 1
ATOM 1606 C C . ILE A 1 213 ? 0.260 -7.726 3.614 1.00 79.69 213 ILE A C 1
ATOM 1608 O O . ILE A 1 213 ? 1.170 -6.901 3.648 1.00 79.69 213 ILE A O 1
ATOM 1612 N N . THR A 1 214 ? 0.360 -8.905 3.003 1.00 74.19 214 THR A N 1
ATOM 1613 C CA . THR A 1 214 ? 1.508 -9.267 2.162 1.00 74.19 214 THR A CA 1
ATOM 1614 C C . THR A 1 214 ? 1.073 -9.604 0.752 1.00 74.19 214 THR A C 1
ATOM 1616 O O . THR A 1 214 ? 0.157 -10.401 0.541 1.00 74.19 214 THR A O 1
ATOM 1619 N N . LEU A 1 215 ? 1.786 -9.023 -0.212 1.00 68.31 215 LEU A N 1
ATOM 1620 C CA . LEU A 1 215 ? 1.681 -9.314 -1.635 1.00 68.31 215 LEU A CA 1
ATOM 1621 C C . LEU A 1 215 ? 2.986 -9.922 -2.141 1.00 68.31 215 LEU A C 1
ATOM 1623 O O . LEU A 1 215 ? 4.063 -9.389 -1.888 1.00 68.31 215 LEU A O 1
ATOM 1627 N N . PHE A 1 216 ? 2.865 -11.003 -2.902 1.00 74.56 216 PHE A N 1
ATOM 1628 C CA . PHE A 1 216 ? 3.974 -11.630 -3.615 1.00 74.56 216 PHE A CA 1
ATOM 1629 C C . PHE A 1 216 ? 3.932 -11.142 -5.061 1.00 74.56 216 PHE A C 1
ATOM 1631 O O . PHE A 1 216 ? 3.071 -11.597 -5.821 1.00 74.56 216 PHE A O 1
ATOM 1638 N N . LEU A 1 217 ? 4.810 -10.203 -5.417 1.00 54.56 217 LEU A N 1
ATOM 1639 C CA . LEU A 1 217 ? 4.751 -9.461 -6.682 1.00 54.56 217 LEU A CA 1
ATOM 1640 C C . LEU A 1 217 ? 6.012 -9.672 -7.531 1.00 54.56 217 LEU A C 1
ATOM 1642 O O . LEU A 1 217 ? 7.110 -9.663 -6.976 1.00 54.56 217 LEU A O 1
ATOM 1646 N N . GLN A 1 218 ? 5.833 -9.828 -8.846 1.00 51.06 218 GLN A N 1
ATOM 1647 C CA . GLN A 1 218 ? 6.875 -9.817 -9.882 1.00 51.06 218 GLN A CA 1
ATOM 1648 C C . GLN A 1 218 ? 6.423 -8.991 -11.092 1.00 51.06 218 GLN A C 1
ATOM 1650 O O . GLN A 1 218 ? 5.223 -9.080 -11.441 1.00 51.06 218 GLN A O 1
#

InterPro domains:
  IPR000757 Beta-glucanase-like, N-terminal domain [PF00722] (3-69)
  IPR000757 Beta-glucanase-like, N-terminal domain [PS51762] (1-76)
  IPR013320 Concanavalin A-like lectin/glucanase domain superfamily [SSF49899] (3-120)
  IPR044791 Beta-glucanase/XTH [PTHR31062] (3-121)

Secondary structure (DSSP, 8-state):
----TTTS-EEEEEEE-SSEEEEEETTEEEEEEETT-TT----S-EE-------TT-TTS-HHHHHHTTS---GGGPPP---EEEEEEEES---SEEEESSSS--GGGEEEESS-TTSSHHHHHHHHHHHHH--S--------------------------------TTSSS----------------------------------EESSEEEEEEE-

Organism: NCBI:txid669874

pLDDT: mean 71.21, std 29.17, range [24.53, 98.06]